Protein AF-A0A923Q075-F1 (afdb_monomer)

Nearest PDB structures (foldseek):
  6jzf-assembly1_B  TM=5.297E-01  e=4.451E-02  Arabidopsis thaliana
  1idp-assembly1_C  TM=4.709E-01  e=2.379E-02  Pyricularia grisea
  5u9o-assembly1_E  TM=4.439E-01  e=2.193E-01  Arabidopsis thaliana
  3i0y-assembly1_B  TM=3.987E-01  e=3.458E-01  Xanthomonas campestris pv. campestris
  4l8o-assembly1_A  TM=3.700E-01  e=4.102E-01  [Clostridium] hylemonae DSM 15053

Radius of gyration: 24.01 Å; Cα contacts (8 Å, |Δi|>4): 465; chains: 1; bounding box: 71×32×66 Å

Sequence (252 aa):
MNCSDNADAADDCCLALSYVVCGQIRVARTGDRVGSPIKINADLLYSQVGAVYTAVSIPEVVAILVHELGHHYGKYTHNDLDLIGVRVSMLMQEKMINTPLLPWNAIASASVFNADAFVGFPQVILSVGDEVIDISQAYEQAVHCEVLTLPIPILPIPDLQLVTKAPVGSLLHNVHWEKIKDREDVLKVSIRANVSNNCLYKNDVKFRNNNFQMSIEFDVKKTDTEWKYDPASLKLDQFKTPRWKLIRLPNM

Structure (mmCIF, N/CA/C/O backbone):
data_AF-A0A923Q075-F1
#
_entry.id   AF-A0A923Q075-F1
#
loop_
_atom_site.group_PDB
_atom_site.id
_atom_site.type_symbol
_atom_site.label_atom_id
_atom_site.label_alt_id
_atom_site.label_comp_id
_atom_site.label_asym_id
_atom_site.label_entity_id
_atom_site.label_seq_id
_atom_site.pdbx_PDB_ins_code
_atom_site.Cartn_x
_atom_site.Cartn_y
_atom_site.Cartn_z
_atom_site.occupancy
_atom_site.B_iso_or_equiv
_atom_site.auth_seq_id
_atom_site.auth_comp_id
_atom_site.auth_asym_id
_atom_site.auth_atom_id
_atom_site.pdbx_PDB_model_num
ATOM 1 N N . MET A 1 1 ? 41.773 -1.325 -31.383 1.00 38.94 1 MET A N 1
ATOM 2 C CA . MET A 1 1 ? 40.525 -1.134 -32.150 1.00 38.94 1 MET A CA 1
ATOM 3 C C . MET A 1 1 ? 40.021 0.254 -31.812 1.00 38.94 1 MET A C 1
ATOM 5 O O . MET A 1 1 ? 39.705 0.492 -30.656 1.00 38.94 1 MET A O 1
ATOM 9 N N . ASN A 1 2 ? 40.094 1.180 -32.768 1.00 31.33 2 ASN A N 1
ATOM 10 C CA . ASN A 1 2 ? 39.644 2.559 -32.585 1.00 31.33 2 ASN A CA 1
ATOM 11 C C . ASN A 1 2 ? 38.127 2.604 -32.748 1.00 31.33 2 ASN A C 1
ATOM 13 O O . ASN A 1 2 ? 37.621 2.227 -33.801 1.00 31.33 2 ASN A O 1
ATOM 17 N N . CYS A 1 3 ? 37.431 3.058 -31.709 1.00 38.69 3 CYS A N 1
ATOM 18 C CA . CYS A 1 3 ? 36.026 3.435 -31.785 1.00 38.69 3 CYS A CA 1
ATOM 19 C C . CYS A 1 3 ? 35.959 4.898 -32.218 1.00 38.69 3 CYS A C 1
ATOM 21 O O . CYS A 1 3 ? 35.875 5.798 -31.388 1.00 38.69 3 CYS A O 1
ATOM 23 N N . SER A 1 4 ? 36.073 5.135 -33.518 1.00 41.66 4 SER A N 1
ATOM 24 C CA . SER A 1 4 ? 35.655 6.393 -34.120 1.00 41.66 4 SER A CA 1
ATOM 25 C C . SER A 1 4 ? 34.689 6.070 -35.251 1.00 41.66 4 SER A C 1
ATOM 27 O O . SER A 1 4 ? 34.919 5.140 -36.021 1.00 41.66 4 SER A O 1
ATOM 29 N N . ASP A 1 5 ? 33.618 6.859 -35.311 1.00 38.66 5 ASP A N 1
ATOM 30 C CA . ASP A 1 5 ? 32.830 7.151 -36.515 1.00 38.66 5 ASP A CA 1
ATOM 31 C C . ASP A 1 5 ? 31.455 6.491 -36.698 1.00 38.66 5 ASP A C 1
ATOM 33 O O . ASP A 1 5 ? 30.901 6.600 -37.783 1.00 38.66 5 ASP A O 1
ATOM 37 N N . ASN A 1 6 ? 30.816 5.929 -35.662 1.00 38.69 6 ASN A N 1
ATOM 38 C CA . ASN A 1 6 ? 29.364 5.674 -35.712 1.00 38.69 6 ASN A CA 1
ATOM 39 C C . ASN A 1 6 ? 28.700 5.763 -34.330 1.00 38.69 6 ASN A C 1
ATOM 41 O O . ASN A 1 6 ? 29.065 5.026 -33.416 1.00 38.69 6 ASN A O 1
ATOM 45 N N . ALA A 1 7 ? 27.697 6.638 -34.193 1.00 44.22 7 ALA A N 1
ATOM 46 C CA . ALA A 1 7 ? 26.921 6.818 -32.961 1.00 44.22 7 ALA A CA 1
ATOM 47 C C . ALA A 1 7 ? 26.163 5.540 -32.544 1.00 44.22 7 ALA A C 1
ATOM 49 O O . ALA A 1 7 ? 26.022 5.282 -31.355 1.00 44.22 7 ALA A O 1
ATOM 50 N N . ASP A 1 8 ? 25.795 4.695 -33.510 1.00 42.69 8 ASP A N 1
ATOM 51 C CA . ASP A 1 8 ? 25.092 3.426 -33.270 1.00 42.69 8 ASP A CA 1
ATOM 52 C C . ASP A 1 8 ? 26.030 2.260 -32.892 1.00 42.69 8 ASP A C 1
ATOM 54 O O . ASP A 1 8 ? 25.569 1.180 -32.534 1.00 42.69 8 ASP A O 1
ATOM 58 N N . ALA A 1 9 ? 27.353 2.454 -32.968 1.00 38.47 9 ALA A N 1
ATOM 59 C CA . ALA A 1 9 ? 28.357 1.455 -32.581 1.00 38.47 9 ALA A CA 1
ATOM 60 C C . ALA A 1 9 ? 28.938 1.698 -31.173 1.00 38.47 9 ALA A C 1
ATOM 62 O O . ALA A 1 9 ? 29.786 0.933 -30.711 1.00 38.47 9 ALA A O 1
ATOM 63 N N . ALA A 1 10 ? 28.504 2.762 -30.488 1.00 40.34 10 ALA A N 1
ATOM 64 C CA . ALA A 1 10 ? 28.977 3.107 -29.149 1.00 40.34 10 ALA A CA 1
ATOM 65 C C . ALA A 1 10 ? 28.395 2.196 -28.050 1.00 40.34 10 ALA A C 1
ATOM 67 O O . ALA A 1 10 ? 29.047 2.000 -27.023 1.00 40.34 10 ALA A O 1
ATOM 68 N N . ASP A 1 11 ? 27.224 1.595 -28.281 1.00 46.00 11 ASP A N 1
ATOM 69 C CA . ASP A 1 11 ? 26.551 0.742 -27.292 1.00 46.00 11 ASP A CA 1
ATOM 70 C C . ASP A 1 11 ? 27.240 -0.620 -27.088 1.00 46.00 11 ASP A C 1
ATOM 72 O O . ASP A 1 11 ? 27.156 -1.198 -26.005 1.00 46.00 11 ASP A O 1
ATOM 76 N N . ASP A 1 12 ? 27.998 -1.104 -28.078 1.00 42.50 12 ASP A N 1
ATOM 77 C CA . ASP A 1 12 ? 28.605 -2.446 -28.058 1.00 42.50 12 ASP A CA 1
ATOM 78 C C . ASP A 1 12 ? 30.016 -2.479 -27.425 1.00 42.50 12 ASP A C 1
ATOM 80 O O . ASP A 1 12 ? 30.617 -3.541 -27.262 1.00 42.50 12 ASP A O 1
ATOM 84 N N . CYS A 1 13 ? 30.578 -1.321 -27.043 1.00 42.59 13 CYS A N 1
ATOM 85 C CA . CYS A 1 13 ? 31.978 -1.211 -26.602 1.00 42.59 13 CYS A CA 1
ATOM 86 C C . CYS A 1 13 ? 32.168 -0.914 -25.099 1.00 42.59 13 CYS A C 1
ATOM 88 O O . CYS A 1 13 ? 33.288 -0.651 -24.646 1.00 42.59 13 CYS A O 1
ATOM 90 N N . CYS A 1 14 ? 31.106 -0.971 -24.292 1.00 49.41 14 CYS A N 1
ATOM 91 C CA . CYS A 1 14 ? 31.176 -0.661 -22.862 1.00 49.41 14 CYS A CA 1
ATOM 92 C C . CYS A 1 14 ? 31.466 -1.921 -22.019 1.00 49.41 14 CYS A C 1
ATOM 94 O O . CYS A 1 14 ? 30.565 -2.584 -21.508 1.00 49.41 14 CYS A O 1
ATOM 96 N N . LEU A 1 15 ? 32.756 -2.238 -21.835 1.00 40.97 15 LEU A N 1
ATOM 97 C CA . LEU A 1 15 ? 33.217 -3.226 -20.849 1.00 40.97 15 LEU A CA 1
ATOM 98 C C . LEU A 1 15 ? 32.827 -2.769 -19.433 1.00 40.97 15 LEU A C 1
ATOM 100 O O . LEU A 1 15 ? 33.385 -1.821 -18.885 1.00 40.97 15 LEU A O 1
ATOM 104 N N . ALA A 1 16 ? 31.840 -3.446 -18.854 1.00 41.66 16 ALA A N 1
ATOM 105 C CA . ALA A 1 16 ? 31.222 -3.067 -17.592 1.00 41.66 16 ALA A CA 1
ATOM 106 C C . ALA A 1 16 ? 31.975 -3.621 -16.370 1.00 41.66 16 ALA A C 1
ATOM 108 O O . ALA A 1 16 ? 31.962 -4.827 -16.114 1.00 41.66 16 ALA A O 1
ATOM 109 N N . LEU A 1 17 ? 32.538 -2.725 -15.559 1.00 41.88 17 LEU A N 1
ATOM 110 C CA . LEU A 1 17 ? 32.694 -2.938 -14.117 1.00 41.88 17 LEU A CA 1
ATOM 111 C C . LEU A 1 17 ? 31.372 -2.566 -13.421 1.00 41.88 17 LEU A C 1
ATOM 113 O O . LEU A 1 17 ? 30.589 -1.776 -13.947 1.00 41.88 17 LEU A O 1
ATOM 117 N N . SER A 1 18 ? 31.082 -3.200 -12.282 1.00 59.53 18 SER A N 1
ATOM 118 C CA . SER A 1 18 ? 29.770 -3.203 -11.611 1.00 59.53 18 SER A CA 1
ATOM 119 C C . SER A 1 18 ? 29.082 -1.826 -11.593 1.00 59.53 18 SER A C 1
ATOM 121 O O . SER A 1 18 ? 29.578 -0.896 -10.967 1.00 59.53 18 SER A O 1
ATOM 123 N N . TYR A 1 19 ? 27.937 -1.724 -12.279 1.00 56.81 19 TYR A N 1
ATOM 124 C CA . TYR A 1 19 ? 27.044 -0.554 -12.383 1.00 56.81 19 TYR A CA 1
ATOM 125 C C . TYR A 1 19 ? 27.549 0.683 -13.141 1.00 56.81 19 TYR A C 1
ATOM 127 O O . TYR A 1 19 ? 26.787 1.638 -13.281 1.00 56.81 19 TYR A O 1
ATOM 135 N N . VAL A 1 20 ? 28.759 0.663 -13.706 1.00 57.66 20 VAL A N 1
ATOM 136 C CA . VAL A 1 20 ? 29.222 1.713 -14.626 1.00 57.66 20 VAL A CA 1
ATOM 137 C C . VAL A 1 20 ? 29.036 1.231 -16.061 1.00 57.66 20 VAL A C 1
ATOM 139 O O . VAL A 1 20 ? 29.719 0.311 -16.513 1.00 57.66 20 VAL A O 1
ATOM 142 N N . VAL A 1 21 ? 28.112 1.854 -16.792 1.00 54.34 21 VAL A N 1
ATOM 143 C CA . VAL A 1 21 ? 27.882 1.589 -18.218 1.00 54.34 21 VAL A CA 1
ATOM 144 C C . VAL A 1 21 ? 28.178 2.878 -18.974 1.00 54.34 21 VAL A C 1
ATOM 146 O O . VAL A 1 21 ? 27.525 3.896 -18.760 1.00 54.34 21 VAL A O 1
ATOM 149 N N . CYS A 1 22 ? 29.214 2.844 -19.813 1.00 51.66 22 CYS A N 1
ATOM 150 C CA . CYS A 1 22 ? 29.675 3.985 -20.610 1.00 51.66 22 CYS A CA 1
ATOM 151 C C . CYS A 1 22 ? 30.046 5.232 -19.775 1.00 51.66 22 CYS A C 1
ATOM 153 O O . CYS A 1 22 ? 29.744 6.364 -20.142 1.00 51.66 22 CYS A O 1
ATOM 155 N N . GLY A 1 23 ? 30.696 5.023 -18.622 1.00 56.81 23 GLY A N 1
ATOM 156 C CA . GLY A 1 23 ? 31.142 6.103 -17.728 1.00 56.81 23 GLY A CA 1
ATOM 157 C C . GLY A 1 23 ? 30.036 6.724 -16.867 1.00 56.81 23 GLY A C 1
ATOM 158 O O . GLY A 1 23 ? 30.329 7.590 -16.047 1.00 56.81 23 GLY A O 1
ATOM 159 N N . GLN A 1 24 ? 28.790 6.264 -17.009 1.00 57.72 24 GLN A N 1
ATOM 160 C CA . GLN A 1 24 ? 27.662 6.679 -16.180 1.00 57.72 24 GLN A CA 1
ATOM 161 C C . GLN A 1 24 ? 27.305 5.581 -15.180 1.00 57.72 24 GLN A C 1
ATOM 163 O O . GLN A 1 24 ? 27.282 4.395 -15.520 1.00 57.72 24 GLN A O 1
ATOM 168 N N . ILE A 1 25 ? 27.027 5.980 -13.939 1.00 75.00 25 ILE A N 1
ATOM 169 C CA . ILE A 1 25 ? 26.532 5.063 -12.913 1.00 75.00 25 ILE A CA 1
ATOM 170 C C . ILE A 1 25 ? 25.043 4.828 -13.182 1.00 75.00 25 ILE A C 1
ATOM 172 O O . ILE A 1 25 ? 24.275 5.786 -13.263 1.00 75.00 25 ILE A O 1
ATOM 176 N N . ARG A 1 26 ? 24.637 3.566 -13.344 1.00 76.69 26 ARG A N 1
ATOM 177 C CA . ARG A 1 26 ? 23.244 3.187 -13.616 1.00 76.69 26 ARG A CA 1
ATOM 178 C C . ARG A 1 26 ? 22.570 2.580 -12.389 1.00 76.69 26 ARG A C 1
ATOM 180 O O . ARG A 1 26 ? 23.182 1.791 -11.669 1.00 76.69 26 ARG A O 1
ATOM 187 N N . VAL A 1 27 ? 21.294 2.925 -12.198 1.00 83.62 27 VAL A N 1
ATOM 188 C CA . VAL A 1 27 ? 20.447 2.422 -11.098 1.00 83.62 27 VAL A CA 1
ATOM 189 C C . VAL A 1 27 ? 20.146 0.935 -11.264 1.00 83.62 27 VAL A C 1
ATOM 191 O O . VAL A 1 27 ? 20.144 0.190 -10.289 1.00 83.62 27 VAL A O 1
ATOM 194 N N . ALA A 1 28 ? 19.948 0.475 -12.496 1.00 86.19 28 ALA A N 1
ATOM 195 C CA . ALA A 1 28 ? 19.763 -0.931 -12.805 1.00 86.19 28 ALA A CA 1
ATOM 196 C C . ALA A 1 28 ? 20.478 -1.309 -14.107 1.00 86.19 28 ALA A C 1
ATOM 198 O O . ALA A 1 28 ? 20.959 -0.455 -14.857 1.00 86.19 28 ALA A O 1
ATOM 199 N N . ARG A 1 29 ? 20.629 -2.616 -14.311 1.00 83.69 29 ARG A N 1
ATOM 200 C CA . ARG A 1 29 ? 21.134 -3.208 -15.545 1.00 83.69 29 ARG A CA 1
ATOM 201 C C . ARG A 1 29 ? 20.533 -4.588 -15.734 1.00 83.69 29 ARG A C 1
ATOM 203 O O . ARG A 1 29 ? 20.595 -5.421 -14.827 1.00 83.69 29 ARG A O 1
ATOM 210 N N . THR A 1 30 ? 20.114 -4.875 -16.953 1.00 85.00 30 THR A N 1
ATOM 211 C CA . THR A 1 30 ? 19.828 -6.231 -17.401 1.00 85.00 30 THR A CA 1
ATOM 212 C C . THR A 1 30 ? 20.883 -6.788 -18.366 1.00 85.00 30 THR A C 1
ATOM 214 O O . THR A 1 30 ? 21.778 -6.075 -18.824 1.00 85.00 30 THR A O 1
ATOM 217 N N . GLY A 1 31 ? 20.836 -8.098 -18.606 1.00 78.75 31 GLY A N 1
ATOM 218 C CA . GLY A 1 31 ? 21.662 -8.766 -19.616 1.00 78.75 31 GLY A CA 1
ATOM 219 C C . GLY A 1 31 ? 21.017 -8.757 -21.003 1.00 78.75 31 GLY A C 1
ATOM 220 O O . GLY A 1 31 ? 19.817 -8.549 -21.143 1.00 78.75 31 GLY A O 1
ATOM 221 N N . ASP A 1 32 ? 21.800 -9.073 -22.031 1.00 74.62 32 ASP A N 1
ATOM 222 C CA . ASP A 1 32 ? 21.421 -8.876 -23.444 1.00 74.62 32 ASP A CA 1
ATOM 223 C C . ASP A 1 32 ? 20.480 -9.964 -24.006 1.00 74.62 32 ASP A C 1
ATOM 225 O O . ASP A 1 32 ? 20.346 -10.141 -25.218 1.00 74.62 32 ASP A O 1
ATOM 229 N N . ARG A 1 33 ? 19.870 -10.779 -23.139 1.00 81.50 33 ARG A N 1
ATOM 230 C CA . ARG A 1 33 ? 19.005 -11.905 -23.528 1.00 81.50 33 ARG A CA 1
ATOM 231 C C . ARG A 1 33 ? 17.742 -11.932 -22.688 1.00 81.50 33 ARG A C 1
ATOM 233 O O . ARG A 1 33 ? 17.814 -11.732 -21.477 1.00 81.50 33 ARG A O 1
ATOM 240 N N . VAL A 1 34 ? 16.617 -12.292 -23.307 1.00 85.25 34 VAL A N 1
ATOM 241 C CA . VAL A 1 34 ? 15.351 -12.544 -22.603 1.00 85.25 34 VAL A CA 1
ATOM 242 C C . VAL A 1 34 ? 15.567 -13.541 -21.464 1.00 85.25 34 VAL A C 1
ATOM 244 O O . VAL A 1 34 ? 16.107 -14.627 -21.675 1.00 85.25 34 VAL A O 1
ATOM 247 N N . GLY A 1 35 ? 15.122 -13.168 -20.264 1.00 82.94 35 GLY A N 1
ATOM 248 C CA . GLY A 1 35 ? 15.252 -13.989 -19.058 1.00 82.94 35 GLY A CA 1
ATOM 249 C C . GLY A 1 35 ? 16.574 -13.804 -18.310 1.00 82.94 35 GLY A C 1
ATOM 250 O O . GLY A 1 35 ? 16.798 -14.486 -17.311 1.00 82.94 35 GLY A O 1
ATOM 251 N N . SER A 1 36 ? 17.440 -12.884 -18.749 1.00 86.56 36 SER A N 1
ATOM 252 C CA . SER A 1 36 ? 18.609 -12.486 -17.960 1.00 86.56 36 SER A CA 1
ATOM 253 C C . SER A 1 36 ? 18.169 -11.840 -16.640 1.00 86.56 36 SER A C 1
ATOM 255 O O . SER A 1 36 ? 17.123 -11.190 -16.592 1.00 86.56 36 SER A O 1
ATOM 257 N N . PRO A 1 37 ? 18.934 -11.998 -15.546 1.00 87.44 37 PRO A N 1
ATOM 258 C CA . PRO A 1 37 ? 18.592 -11.350 -14.289 1.00 87.44 37 PRO A CA 1
ATOM 259 C C . PRO A 1 37 ? 18.737 -9.829 -14.407 1.00 87.44 37 PRO A C 1
ATOM 261 O O . PRO A 1 37 ? 19.790 -9.337 -14.820 1.00 87.44 37 PRO A O 1
ATOM 264 N N . ILE A 1 38 ? 17.712 -9.098 -13.964 1.00 87.25 38 ILE A N 1
ATOM 265 C CA . ILE A 1 38 ? 17.786 -7.649 -13.758 1.00 87.25 38 ILE A CA 1
ATOM 266 C C . ILE A 1 38 ? 18.517 -7.412 -12.435 1.00 87.25 38 ILE A C 1
ATOM 268 O O . ILE A 1 38 ? 18.085 -7.885 -11.383 1.00 87.25 38 ILE A O 1
ATOM 272 N N . LYS A 1 39 ? 19.646 -6.708 -12.484 1.00 88.94 39 LYS A N 1
ATOM 273 C CA . LYS A 1 39 ? 20.430 -6.329 -11.306 1.00 88.94 39 LYS A CA 1
ATOM 274 C C . LYS A 1 39 ? 20.145 -4.875 -10.971 1.00 88.94 39 LYS A C 1
ATOM 276 O O . LYS A 1 39 ? 20.243 -4.019 -11.845 1.00 88.94 39 LYS A O 1
ATOM 281 N N . ILE A 1 40 ? 19.839 -4.600 -9.709 1.00 86.31 40 ILE A N 1
ATOM 282 C CA . ILE A 1 40 ? 19.535 -3.253 -9.224 1.00 86.31 40 ILE A CA 1
ATOM 283 C C . ILE A 1 40 ? 20.613 -2.837 -8.231 1.00 86.31 40 ILE A C 1
ATOM 285 O O . ILE A 1 40 ? 20.986 -3.609 -7.346 1.00 86.31 40 ILE A O 1
ATOM 289 N N . ASN A 1 41 ? 21.116 -1.619 -8.390 1.00 85.62 41 ASN A N 1
ATOM 290 C CA . ASN A 1 41 ? 22.001 -0.994 -7.429 1.00 85.62 41 ASN A CA 1
ATOM 291 C C . ASN A 1 41 ? 21.164 -0.436 -6.274 1.00 85.62 41 ASN A C 1
ATOM 293 O O . ASN A 1 41 ? 20.528 0.607 -6.420 1.00 85.62 41 ASN A O 1
ATOM 297 N N . ALA A 1 42 ? 21.170 -1.137 -5.141 1.00 80.38 42 ALA A N 1
ATOM 298 C CA . ALA A 1 42 ? 20.411 -0.739 -3.961 1.00 80.38 42 ALA A CA 1
ATOM 299 C C . ALA A 1 42 ? 20.806 0.657 -3.458 1.00 80.38 42 ALA A C 1
ATOM 301 O O . ALA A 1 42 ? 19.925 1.412 -3.067 1.00 80.38 42 ALA A O 1
ATOM 302 N N . ASP A 1 43 ? 22.081 1.044 -3.555 1.00 79.38 43 ASP A N 1
ATOM 303 C CA . ASP A 1 43 ? 22.559 2.347 -3.074 1.00 79.38 43 ASP A CA 1
ATOM 304 C C . ASP A 1 43 ? 21.947 3.513 -3.862 1.00 79.38 43 ASP A C 1
ATOM 306 O O . ASP A 1 43 ? 21.742 4.596 -3.324 1.00 79.38 43 ASP A O 1
ATOM 310 N N . LEU A 1 44 ? 21.610 3.284 -5.135 1.00 83.25 44 LEU A N 1
ATOM 311 C CA . LEU A 1 44 ? 20.963 4.278 -5.993 1.00 83.25 44 LEU A CA 1
ATOM 312 C C . LEU A 1 44 ? 19.433 4.274 -5.891 1.00 83.25 44 LEU A C 1
ATOM 314 O O . LEU A 1 44 ? 18.785 5.114 -6.514 1.00 83.25 44 LEU A O 1
ATOM 318 N N . LEU A 1 45 ? 18.852 3.359 -5.111 1.00 84.56 45 LEU A N 1
ATOM 319 C CA . LEU A 1 45 ? 17.435 3.409 -4.740 1.00 84.56 45 LEU A CA 1
ATOM 320 C C . LEU A 1 45 ? 17.174 4.344 -3.557 1.00 84.56 45 L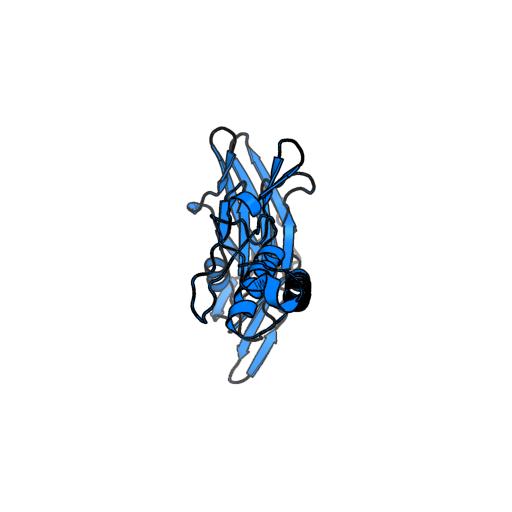EU A C 1
ATOM 322 O O . LEU A 1 45 ? 16.022 4.516 -3.164 1.00 84.56 45 LEU A O 1
ATOM 326 N N . TYR A 1 46 ? 18.217 4.957 -2.998 1.00 82.44 46 TYR A N 1
ATOM 327 C CA . TYR A 1 46 ? 18.103 5.948 -1.942 1.00 82.44 46 TYR A CA 1
ATOM 328 C C . TYR A 1 46 ? 18.747 7.249 -2.405 1.00 82.44 46 TYR A C 1
ATOM 330 O O . TYR A 1 46 ? 19.865 7.282 -2.911 1.00 82.44 46 TYR A O 1
ATOM 338 N N . SER A 1 47 ? 18.027 8.347 -2.218 1.00 77.81 47 SER A N 1
ATOM 339 C CA . SER A 1 47 ? 18.540 9.692 -2.440 1.00 77.81 47 SER A CA 1
ATOM 340 C C . SER A 1 47 ? 18.852 10.333 -1.096 1.00 77.81 47 SER A C 1
ATOM 342 O O . SER A 1 47 ? 18.045 10.280 -0.169 1.00 77.81 47 SER A O 1
ATOM 344 N N . GLN A 1 48 ? 20.036 10.925 -0.966 1.00 76.12 48 GLN A N 1
ATOM 345 C CA . GLN A 1 48 ? 20.410 11.647 0.242 1.00 76.12 48 GLN A CA 1
ATOM 346 C C . GLN A 1 48 ? 20.082 13.132 0.073 1.00 76.12 48 GLN A C 1
ATOM 348 O O . GLN A 1 48 ? 20.643 13.807 -0.791 1.00 76.12 48 GLN A O 1
ATOM 353 N N . VAL A 1 49 ? 19.204 13.659 0.926 1.00 72.75 49 VAL A N 1
ATOM 354 C CA . VAL A 1 49 ? 18.922 15.096 1.025 1.00 72.75 49 VAL A CA 1
ATOM 355 C C . VAL A 1 49 ? 19.374 15.569 2.406 1.00 72.75 49 VAL A C 1
ATOM 357 O O . VAL A 1 49 ? 18.694 15.390 3.415 1.00 72.75 49 VAL A O 1
ATOM 360 N N . GLY A 1 50 ? 20.578 16.144 2.469 1.00 78.94 50 GLY A N 1
ATOM 361 C CA . GLY A 1 50 ? 21.219 16.504 3.736 1.00 78.94 50 GLY A CA 1
ATOM 362 C C . GLY A 1 50 ? 21.642 15.265 4.532 1.00 78.94 50 GLY A C 1
ATOM 363 O O . GLY A 1 50 ? 22.461 14.478 4.067 1.00 78.94 50 GLY A O 1
ATOM 364 N N . ALA A 1 51 ? 21.105 15.094 5.741 1.00 75.12 51 ALA A N 1
ATOM 365 C CA . ALA A 1 51 ? 21.372 13.928 6.593 1.00 75.12 51 ALA A CA 1
ATOM 366 C C . ALA A 1 51 ? 20.305 12.821 6.477 1.00 75.12 51 ALA A C 1
ATOM 368 O O . ALA A 1 51 ? 20.403 11.813 7.171 1.00 75.12 51 ALA A O 1
ATOM 369 N N . VAL A 1 52 ? 19.282 13.013 5.638 1.00 67.88 52 VAL A N 1
ATOM 370 C CA . VAL A 1 52 ? 18.147 12.092 5.505 1.00 67.88 52 VAL A CA 1
ATOM 371 C C . VAL A 1 52 ? 18.270 11.318 4.200 1.00 67.88 52 VAL A C 1
ATOM 373 O O . VAL A 1 52 ? 18.488 11.913 3.142 1.00 67.88 52 VAL A O 1
ATOM 376 N N . TYR A 1 53 ? 18.118 9.999 4.285 1.00 73.56 53 TYR A N 1
ATOM 377 C CA . TYR A 1 53 ? 17.956 9.134 3.124 1.00 73.56 53 TYR A CA 1
ATOM 378 C C . TYR A 1 53 ? 16.470 8.978 2.816 1.00 73.56 53 TYR A C 1
ATOM 380 O O . TYR A 1 53 ? 15.677 8.646 3.695 1.00 73.56 53 TYR A O 1
ATOM 388 N N . THR A 1 54 ? 16.104 9.204 1.561 1.00 72.62 54 THR A N 1
ATOM 389 C CA . THR A 1 54 ? 14.746 9.027 1.052 1.00 72.62 54 THR A CA 1
ATOM 390 C C . THR A 1 54 ? 14.777 7.947 -0.014 1.00 72.62 54 THR A C 1
ATOM 392 O O . THR A 1 54 ? 15.476 8.089 -1.021 1.00 72.62 54 THR A O 1
ATOM 395 N N . ALA A 1 55 ? 14.027 6.869 0.204 1.00 81.62 55 ALA A N 1
ATOM 396 C CA . ALA A 1 55 ? 13.873 5.812 -0.784 1.00 81.62 55 ALA A CA 1
ATOM 397 C C . ALA A 1 55 ? 13.135 6.322 -2.035 1.00 81.62 55 ALA A C 1
ATOM 399 O O . ALA A 1 55 ? 12.223 7.146 -1.941 1.00 81.62 55 ALA A O 1
ATOM 400 N N . VAL A 1 56 ? 13.521 5.803 -3.199 1.00 84.31 56 VAL A N 1
ATOM 401 C CA . VAL A 1 56 ? 12.800 5.967 -4.466 1.00 84.31 56 VAL A CA 1
ATOM 402 C C . VAL A 1 56 ? 11.394 5.377 -4.318 1.00 84.31 56 VAL A C 1
ATOM 404 O O . VAL A 1 56 ? 11.201 4.332 -3.692 1.00 84.31 56 VAL A O 1
ATOM 407 N N . SER A 1 57 ? 10.389 6.052 -4.872 1.00 81.50 57 SER A N 1
ATOM 408 C CA . SER A 1 57 ? 8.994 5.632 -4.728 1.00 81.50 57 SER A CA 1
ATOM 409 C C . SER A 1 57 ? 8.700 4.337 -5.496 1.00 81.50 57 SER A C 1
ATOM 411 O O . SER A 1 57 ? 9.338 4.030 -6.503 1.00 81.50 57 SER A O 1
ATOM 413 N N . ILE A 1 58 ? 7.684 3.579 -5.065 1.00 85.69 58 ILE A N 1
ATOM 414 C CA . ILE A 1 58 ? 7.267 2.342 -5.754 1.00 85.69 58 ILE A CA 1
ATOM 415 C C . ILE A 1 58 ? 7.011 2.573 -7.261 1.00 85.69 58 ILE A C 1
ATOM 417 O O . ILE A 1 58 ? 7.534 1.793 -8.060 1.00 85.69 58 ILE A O 1
ATOM 421 N N . PRO A 1 59 ? 6.283 3.625 -7.698 1.00 89.19 59 PRO A N 1
ATOM 422 C CA . PRO A 1 59 ? 6.078 3.886 -9.125 1.00 89.19 59 PRO A CA 1
ATOM 423 C C . PRO A 1 59 ? 7.377 4.111 -9.914 1.00 89.19 59 PRO A C 1
ATOM 425 O O . PRO A 1 59 ? 7.495 3.656 -11.050 1.00 89.19 59 PRO A O 1
ATOM 428 N N . GLU A 1 60 ? 8.372 4.770 -9.316 1.00 89.00 60 GLU A N 1
ATOM 429 C CA . GLU A 1 60 ? 9.686 4.982 -9.935 1.00 89.00 60 GLU A CA 1
ATOM 430 C C . GLU A 1 60 ? 10.492 3.680 -10.020 1.00 89.00 60 GLU A C 1
ATOM 432 O O . GLU A 1 60 ? 11.087 3.397 -11.060 1.00 89.00 60 GLU A O 1
ATOM 437 N N . VAL A 1 61 ? 10.460 2.839 -8.979 1.00 89.94 61 VAL A N 1
ATOM 438 C CA . VAL A 1 61 ? 11.080 1.502 -9.025 1.00 89.94 61 VAL A CA 1
ATOM 439 C C . VAL A 1 61 ? 10.452 0.657 -10.133 1.00 89.94 61 VAL A C 1
ATOM 441 O O . VAL A 1 61 ? 11.169 0.003 -10.890 1.00 89.94 61 VAL A O 1
ATOM 444 N N . VAL A 1 62 ? 9.126 0.698 -10.292 1.00 91.06 62 VAL A N 1
ATOM 445 C CA . VAL A 1 62 ? 8.454 -0.004 -11.394 1.00 91.06 62 VAL A CA 1
ATOM 446 C C . VAL A 1 62 ? 8.856 0.570 -12.752 1.00 91.06 62 VAL A C 1
ATOM 448 O O . VAL A 1 62 ? 9.082 -0.208 -13.675 1.00 91.06 62 VAL A O 1
ATOM 451 N N . ALA A 1 63 ? 9.011 1.889 -12.890 1.00 92.62 63 ALA A N 1
ATOM 452 C CA . ALA A 1 63 ? 9.512 2.491 -14.126 1.00 92.62 63 ALA A CA 1
ATOM 453 C C . ALA A 1 63 ? 10.905 1.967 -14.502 1.00 92.62 63 ALA A C 1
ATOM 455 O O . ALA A 1 63 ? 11.116 1.582 -15.651 1.00 92.62 63 ALA A O 1
ATOM 456 N N . ILE A 1 64 ? 11.820 1.884 -13.529 1.00 91.69 64 ILE A N 1
ATOM 457 C CA . ILE A 1 64 ? 13.158 1.304 -13.718 1.00 91.69 64 ILE A CA 1
ATOM 458 C C . ILE A 1 64 ? 13.042 -0.162 -14.152 1.00 91.69 64 ILE A C 1
ATOM 460 O O . ILE A 1 64 ? 13.665 -0.575 -15.125 1.00 91.69 64 ILE A O 1
ATOM 464 N N . LEU A 1 65 ? 12.205 -0.957 -13.481 1.00 92.44 65 LEU A N 1
ATOM 465 C CA . LEU A 1 65 ? 12.001 -2.364 -13.835 1.00 92.44 65 LEU A CA 1
ATOM 466 C C . LEU A 1 65 ? 11.423 -2.539 -15.242 1.00 92.44 65 LEU A C 1
ATOM 468 O O . LEU A 1 65 ? 11.847 -3.438 -15.961 1.00 92.44 65 LEU A O 1
ATOM 472 N N . VAL A 1 66 ? 10.474 -1.694 -15.647 1.00 92.94 66 VAL A N 1
ATOM 473 C CA . VAL A 1 66 ? 9.893 -1.709 -16.996 1.00 92.94 66 VAL A CA 1
ATOM 474 C C . VAL A 1 66 ? 10.929 -1.307 -18.042 1.00 92.94 66 VAL A C 1
ATOM 476 O O . VAL A 1 66 ? 10.973 -1.938 -19.097 1.00 92.94 66 VAL A O 1
ATOM 479 N N . HIS A 1 67 ? 11.783 -0.321 -17.747 1.00 92.81 67 HIS A N 1
ATOM 480 C CA . HIS A 1 67 ? 12.907 0.046 -18.608 1.00 92.81 67 HIS A CA 1
ATOM 481 C C . HIS A 1 67 ? 13.818 -1.166 -18.837 1.00 92.81 67 HIS A C 1
ATOM 483 O O . HIS A 1 67 ? 14.043 -1.574 -19.975 1.00 92.81 67 HIS A O 1
ATOM 489 N N . GLU A 1 68 ? 14.283 -1.800 -17.760 1.00 90.31 68 GLU A N 1
ATOM 490 C CA . GLU A 1 68 ? 15.160 -2.971 -17.854 1.00 90.31 68 GLU A CA 1
ATOM 491 C C . GLU A 1 68 ? 14.471 -4.164 -18.525 1.00 90.31 68 GLU A C 1
ATOM 493 O O . GLU A 1 68 ? 15.084 -4.885 -19.309 1.00 90.31 68 GLU A O 1
ATOM 498 N N . LEU A 1 69 ? 13.175 -4.362 -18.279 1.00 90.88 69 LEU A N 1
ATOM 499 C CA . LEU A 1 69 ? 12.396 -5.395 -18.953 1.00 90.88 69 LEU A CA 1
ATOM 500 C C . LEU A 1 69 ? 12.289 -5.125 -20.458 1.00 90.88 69 LEU A C 1
ATOM 502 O O . LEU A 1 69 ? 12.335 -6.062 -21.250 1.00 90.88 69 LEU A O 1
ATOM 506 N N . GLY A 1 70 ? 12.168 -3.864 -20.866 1.00 89.94 70 GLY A N 1
ATOM 507 C CA . GLY A 1 70 ? 12.088 -3.469 -22.268 1.00 89.94 70 GLY A CA 1
ATOM 508 C C . GLY A 1 70 ? 13.312 -3.887 -23.083 1.00 89.94 70 GLY A C 1
ATOM 509 O O . GLY A 1 70 ? 13.142 -4.385 -24.198 1.00 89.94 70 GLY A O 1
ATOM 510 N N . HIS A 1 71 ? 14.514 -3.817 -22.497 1.00 87.88 71 HIS A N 1
ATOM 511 C CA . HIS A 1 71 ? 15.755 -4.317 -23.114 1.00 87.88 71 HIS A CA 1
ATOM 512 C C . HIS A 1 71 ? 15.704 -5.817 -23.447 1.00 87.88 71 HIS A C 1
ATOM 514 O O . HIS A 1 71 ? 16.381 -6.265 -24.368 1.00 87.88 71 HIS A O 1
ATOM 520 N N . HIS A 1 72 ? 14.874 -6.614 -22.762 1.00 87.69 72 HIS A N 1
ATOM 521 C CA . HIS A 1 72 ? 14.682 -8.022 -23.124 1.00 87.69 72 HIS A CA 1
ATOM 522 C C . HIS A 1 72 ? 13.817 -8.215 -24.374 1.00 87.69 72 HIS A C 1
ATOM 524 O O . HIS A 1 72 ? 14.055 -9.151 -25.131 1.00 87.69 72 HIS A O 1
ATOM 530 N N . TYR A 1 73 ? 12.795 -7.385 -24.586 1.00 83.69 73 TYR A N 1
ATOM 531 C CA . TYR A 1 73 ? 11.725 -7.674 -25.552 1.00 83.69 73 TYR A CA 1
ATOM 532 C C . TYR A 1 73 ? 11.842 -6.927 -26.883 1.00 83.69 73 TYR A C 1
ATOM 534 O O . TYR A 1 73 ? 11.008 -7.134 -27.767 1.00 83.69 73 TYR A O 1
ATOM 542 N N . GLY A 1 74 ? 12.869 -6.101 -27.082 1.00 74.19 74 GLY A N 1
ATOM 543 C CA . GLY A 1 74 ? 13.081 -5.458 -28.372 1.00 74.19 74 GLY A CA 1
ATOM 544 C C . GLY A 1 74 ? 14.295 -4.547 -28.432 1.00 74.19 74 GLY A C 1
ATOM 545 O O . GLY A 1 74 ? 14.948 -4.268 -27.434 1.00 74.19 74 GLY A O 1
ATOM 546 N N . LYS A 1 75 ? 14.568 -4.053 -29.641 1.00 78.44 75 LYS A N 1
ATOM 547 C CA . LYS A 1 75 ? 15.559 -3.001 -29.897 1.00 78.44 75 LYS A CA 1
ATOM 548 C C . LYS A 1 75 ? 14.932 -1.632 -29.639 1.00 78.44 75 LYS A C 1
ATOM 550 O O . LYS A 1 75 ? 14.736 -0.854 -30.570 1.00 78.44 75 LYS A O 1
ATOM 555 N N . TYR A 1 76 ? 14.521 -1.394 -28.401 1.00 87.62 76 TYR A N 1
ATOM 556 C CA . TYR A 1 76 ? 14.049 -0.080 -27.984 1.00 87.62 76 TYR A CA 1
ATOM 557 C C . TYR A 1 76 ? 15.245 0.809 -27.669 1.00 87.62 76 TYR A C 1
ATOM 559 O O . TYR A 1 76 ? 16.249 0.338 -27.136 1.00 87.62 76 TYR A O 1
ATOM 567 N N . THR A 1 77 ? 15.142 2.093 -27.995 1.00 88.00 77 THR A N 1
ATOM 568 C CA . THR A 1 77 ? 16.155 3.060 -27.566 1.00 88.00 77 THR A CA 1
ATOM 569 C C . THR A 1 77 ? 15.982 3.359 -26.076 1.00 88.00 77 THR A C 1
ATOM 571 O O . THR A 1 77 ? 14.871 3.248 -25.548 1.00 88.00 77 THR A O 1
ATOM 574 N N . HIS A 1 78 ? 17.048 3.781 -25.383 1.00 87.06 78 HIS A N 1
ATOM 575 C CA . HIS A 1 78 ? 16.943 4.201 -23.975 1.00 87.06 78 HIS A CA 1
ATOM 576 C C . HIS A 1 78 ? 15.870 5.274 -23.770 1.00 87.06 78 HIS A C 1
ATOM 578 O O . HIS A 1 78 ? 15.069 5.154 -22.849 1.00 87.06 78 HIS A O 1
ATOM 584 N N . ASN A 1 79 ? 15.785 6.252 -24.677 1.00 89.00 79 ASN A N 1
ATOM 585 C CA . ASN A 1 79 ? 14.792 7.326 -24.609 1.00 89.00 79 ASN A CA 1
ATOM 586 C C . ASN A 1 79 ? 13.347 6.803 -24.685 1.00 89.00 79 ASN A C 1
ATOM 588 O O . ASN A 1 79 ? 12.468 7.305 -23.983 1.00 89.00 79 ASN A O 1
ATOM 592 N N . ASP A 1 80 ? 13.091 5.797 -25.526 1.00 92.69 80 ASP A N 1
ATOM 593 C CA . ASP A 1 80 ? 11.759 5.195 -25.639 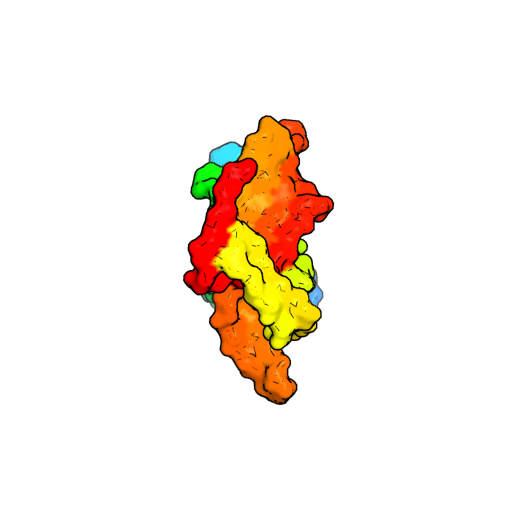1.00 92.69 80 ASP A CA 1
ATOM 594 C C . ASP A 1 80 ? 11.386 4.443 -24.360 1.00 92.69 80 ASP A C 1
ATOM 596 O O . ASP A 1 80 ? 10.254 4.545 -23.881 1.00 92.69 80 ASP A O 1
ATOM 600 N N . LEU A 1 81 ? 12.341 3.708 -23.787 1.00 90.81 81 LEU A N 1
ATOM 601 C CA . LEU A 1 81 ? 12.145 2.954 -22.551 1.00 90.81 81 LEU A CA 1
ATOM 602 C C . LEU A 1 81 ? 11.941 3.868 -21.344 1.00 90.81 81 LEU A C 1
ATOM 604 O O . LEU A 1 81 ? 11.054 3.602 -20.535 1.00 90.81 81 LEU A O 1
ATOM 608 N N . ASP A 1 82 ? 12.677 4.976 -21.262 1.00 90.31 82 ASP A N 1
ATOM 609 C CA . ASP A 1 82 ? 12.475 6.008 -20.243 1.00 90.31 82 ASP A CA 1
ATOM 610 C C . ASP A 1 82 ? 11.079 6.623 -20.351 1.00 90.31 82 ASP A C 1
ATOM 612 O O . ASP A 1 82 ? 10.361 6.734 -19.355 1.00 90.31 82 ASP A O 1
ATOM 616 N N . LEU A 1 83 ? 10.640 6.954 -21.569 1.00 93.75 83 LEU A N 1
ATOM 617 C CA . LEU A 1 83 ? 9.301 7.489 -21.803 1.00 93.75 83 LEU A CA 1
ATOM 618 C C . LEU A 1 83 ? 8.204 6.490 -21.405 1.00 93.75 83 LEU A C 1
ATOM 620 O O . LEU A 1 83 ? 7.190 6.884 -20.823 1.00 93.75 83 LEU A O 1
ATOM 624 N N . ILE A 1 84 ? 8.383 5.202 -21.709 1.00 93.81 84 ILE A N 1
ATOM 625 C CA . ILE A 1 84 ? 7.458 4.141 -21.288 1.00 93.81 84 ILE A CA 1
ATOM 626 C C . ILE A 1 84 ? 7.455 4.014 -19.762 1.00 93.81 84 ILE A C 1
ATOM 628 O O . ILE A 1 84 ? 6.376 3.980 -19.167 1.00 93.81 84 ILE A O 1
ATOM 632 N N . GLY A 1 85 ? 8.627 3.999 -19.125 1.00 92.38 85 GLY A N 1
ATOM 633 C CA . GLY A 1 85 ? 8.763 3.946 -17.670 1.00 92.38 85 GLY A CA 1
ATOM 634 C C . GLY A 1 85 ? 8.030 5.100 -16.985 1.00 92.38 85 GLY A C 1
ATOM 635 O O . GLY A 1 85 ? 7.214 4.867 -16.093 1.00 92.38 85 GLY A O 1
ATOM 636 N N . VAL A 1 86 ? 8.223 6.334 -17.465 1.00 91.19 86 VAL A N 1
ATOM 637 C CA . VAL A 1 86 ? 7.508 7.522 -16.967 1.00 91.19 86 VAL A CA 1
ATOM 638 C C . VAL A 1 86 ? 5.995 7.359 -17.114 1.00 91.19 86 VAL A C 1
ATOM 640 O O . VAL A 1 86 ? 5.261 7.605 -16.159 1.00 91.19 86 VAL A O 1
ATOM 643 N N . ARG A 1 87 ? 5.505 6.892 -18.270 1.00 92.94 87 ARG A N 1
ATOM 644 C CA . ARG A 1 87 ? 4.064 6.661 -18.484 1.00 92.94 87 ARG A CA 1
ATOM 645 C C . ARG A 1 87 ? 3.493 5.628 -17.515 1.00 92.94 87 ARG A C 1
ATOM 647 O O . ARG A 1 87 ? 2.414 5.850 -16.973 1.00 92.94 87 ARG A O 1
ATOM 654 N N . VAL A 1 88 ? 4.200 4.521 -17.284 1.00 91.12 88 VAL A N 1
ATOM 655 C CA . VAL A 1 88 ? 3.770 3.493 -16.324 1.00 91.12 88 VAL A CA 1
ATOM 656 C C . VAL A 1 88 ? 3.743 4.055 -14.906 1.00 91.12 88 VAL A C 1
ATOM 658 O O . VAL A 1 88 ? 2.748 3.868 -14.210 1.00 91.12 88 VAL A O 1
ATOM 661 N N . SER A 1 89 ? 4.777 4.795 -14.500 1.00 90.94 89 SER A N 1
ATOM 662 C CA . SER A 1 89 ? 4.824 5.448 -13.187 1.00 90.94 89 SER A CA 1
ATOM 663 C C . SER A 1 89 ? 3.645 6.401 -12.987 1.00 90.94 89 SER A C 1
ATOM 665 O O . SER A 1 89 ? 2.948 6.305 -11.980 1.00 90.94 89 SER A O 1
ATOM 667 N N . MET A 1 90 ? 3.337 7.245 -13.978 1.00 89.38 90 MET A N 1
ATOM 668 C CA . MET A 1 90 ? 2.187 8.155 -13.918 1.00 89.38 90 MET A CA 1
ATOM 669 C C . MET A 1 90 ? 0.853 7.406 -13.780 1.00 89.38 90 MET A C 1
ATOM 671 O O . MET A 1 90 ? 0.032 7.767 -12.940 1.00 89.38 90 MET A O 1
ATOM 675 N N . LEU A 1 91 ? 0.646 6.338 -14.559 1.00 89.75 91 LEU A N 1
ATOM 676 C CA . LEU A 1 91 ? -0.565 5.511 -14.469 1.00 89.75 91 LEU A CA 1
ATOM 677 C C . LEU A 1 91 ? -0.682 4.797 -13.117 1.00 89.75 91 LEU A C 1
ATOM 679 O O . LEU A 1 91 ? -1.783 4.628 -12.597 1.00 89.75 91 LEU A O 1
ATOM 683 N N . MET A 1 92 ? 0.439 4.365 -12.539 1.00 88.50 92 MET A N 1
ATOM 684 C CA . MET A 1 92 ? 0.451 3.786 -11.197 1.00 88.50 92 MET A CA 1
ATOM 685 C C . MET A 1 92 ? 0.128 4.827 -10.131 1.00 88.50 92 MET A C 1
ATOM 687 O O . MET A 1 92 ? -0.678 4.544 -9.248 1.00 88.50 92 MET A O 1
ATOM 691 N N . GLN A 1 93 ? 0.715 6.022 -10.223 1.00 87.75 93 GLN A N 1
ATOM 692 C CA . GLN A 1 93 ? 0.454 7.127 -9.299 1.00 87.75 93 GLN A CA 1
ATOM 693 C C . GLN A 1 93 ? -1.026 7.521 -9.288 1.00 87.75 93 GLN A C 1
ATOM 695 O O . GLN A 1 93 ? -1.573 7.760 -8.218 1.00 87.75 93 GLN A O 1
ATOM 700 N N . GLU A 1 94 ? -1.702 7.518 -10.441 1.00 87.69 94 GLU A N 1
ATOM 701 C CA . GLU A 1 94 ? -3.144 7.798 -10.529 1.00 87.69 94 GLU A CA 1
ATOM 702 C C . GLU A 1 94 ? -3.997 6.796 -9.727 1.00 87.69 94 GLU A C 1
ATOM 704 O O . GLU A 1 94 ? -5.047 7.147 -9.188 1.00 87.69 94 GLU A O 1
ATOM 709 N N . LYS A 1 95 ? -3.538 5.547 -9.615 1.00 87.31 95 LYS A N 1
ATOM 710 C CA . LYS A 1 95 ? -4.263 4.450 -8.950 1.00 87.31 95 LYS A CA 1
ATOM 711 C C . LYS A 1 95 ? -3.811 4.185 -7.521 1.00 87.31 95 LYS A C 1
ATOM 713 O O . LYS A 1 95 ? -4.413 3.361 -6.823 1.00 87.31 95 LYS A O 1
ATOM 718 N N . MET A 1 96 ? -2.749 4.858 -7.099 1.00 90.81 96 MET A N 1
ATOM 719 C CA . MET A 1 96 ? -2.136 4.700 -5.795 1.00 90.81 96 MET A CA 1
ATOM 720 C C . MET A 1 96 ? -2.601 5.820 -4.868 1.00 90.81 96 MET A C 1
ATOM 722 O O . MET A 1 96 ? -2.373 7.000 -5.110 1.00 90.81 96 MET A O 1
ATOM 726 N N . ILE A 1 97 ? -3.231 5.447 -3.762 1.00 91.44 97 ILE A N 1
ATOM 727 C CA . ILE A 1 97 ? -3.562 6.365 -2.676 1.00 91.44 97 ILE A CA 1
ATOM 728 C C . ILE A 1 97 ? -2.454 6.236 -1.642 1.00 91.44 97 ILE A C 1
ATOM 730 O O . ILE A 1 97 ? -2.321 5.180 -1.032 1.00 91.44 97 ILE A O 1
ATOM 734 N N . ASN A 1 98 ? -1.681 7.297 -1.425 1.00 90.75 98 ASN A N 1
ATOM 735 C CA . ASN A 1 98 ? -0.697 7.352 -0.348 1.00 90.75 98 ASN A CA 1
ATOM 736 C C . ASN A 1 98 ? -1.147 8.351 0.725 1.00 90.75 98 ASN A C 1
ATOM 738 O O . ASN A 1 98 ? -1.460 9.501 0.417 1.00 90.75 98 ASN A O 1
ATOM 742 N N . THR A 1 99 ? -1.183 7.919 1.983 1.00 90.69 99 THR A N 1
ATOM 743 C CA . THR A 1 99 ? -1.541 8.758 3.128 1.00 90.69 99 THR A CA 1
ATOM 744 C C . THR A 1 99 ? -0.480 8.645 4.228 1.00 90.69 99 THR A C 1
ATOM 746 O O . THR A 1 99 ? -0.479 7.682 4.999 1.00 90.69 99 THR A O 1
ATOM 749 N N . PRO A 1 100 ? 0.456 9.608 4.328 1.00 90.06 100 PRO A N 1
ATOM 750 C CA . PRO A 1 100 ? 1.379 9.660 5.456 1.00 90.06 100 PRO A CA 1
ATOM 751 C C . PRO A 1 100 ? 0.628 10.029 6.741 1.00 90.06 100 PRO A C 1
ATOM 753 O O . PRO A 1 100 ? -0.349 10.780 6.699 1.00 90.06 100 PRO A O 1
ATOM 756 N N . LEU A 1 101 ? 1.085 9.509 7.881 1.00 86.62 101 LEU A N 1
ATOM 757 C CA . LEU A 1 101 ? 0.513 9.796 9.198 1.00 86.62 101 LEU A CA 1
ATOM 758 C C . LEU A 1 101 ? 0.614 11.285 9.538 1.00 86.62 101 LEU A C 1
ATOM 760 O O . LEU A 1 101 ? -0.345 11.879 10.026 1.00 86.62 101 LEU A O 1
ATOM 764 N N . LEU A 1 102 ? 1.773 11.889 9.265 1.00 81.94 102 LEU A N 1
ATOM 765 C CA . LEU A 1 102 ? 2.004 13.321 9.404 1.00 81.94 102 LEU A CA 1
ATOM 766 C C . LEU A 1 102 ? 2.661 13.863 8.126 1.00 81.94 102 LEU A C 1
ATOM 768 O O . LEU A 1 102 ? 3.516 13.196 7.550 1.00 81.94 102 LEU A O 1
ATOM 772 N N . PRO A 1 103 ? 2.333 15.092 7.690 1.00 73.06 103 PRO A N 1
ATOM 773 C CA . PRO A 1 103 ? 2.901 15.666 6.466 1.00 73.06 103 PRO A CA 1
ATOM 774 C C . PRO A 1 103 ? 4.425 15.862 6.490 1.00 73.06 103 PRO A C 1
ATOM 776 O O . PRO A 1 103 ? 5.047 15.960 5.439 1.00 73.06 103 PRO A O 1
ATOM 779 N N . TRP A 1 104 ? 5.018 15.980 7.681 1.00 70.25 104 TRP A N 1
ATOM 780 C CA . TRP A 1 104 ? 6.421 16.359 7.885 1.00 70.25 104 TRP A CA 1
ATOM 781 C C . TRP A 1 104 ? 7.298 15.227 8.432 1.00 70.25 104 TRP A C 1
ATOM 783 O O . TRP A 1 104 ? 8.493 15.441 8.625 1.00 70.25 104 TRP A O 1
ATOM 793 N N . ASN A 1 105 ? 6.740 14.043 8.715 1.00 69.38 105 ASN A N 1
ATOM 794 C CA . ASN A 1 105 ? 7.538 12.882 9.101 1.00 69.38 105 ASN A CA 1
ATOM 795 C C . ASN A 1 105 ? 7.001 11.582 8.488 1.00 69.38 105 ASN A C 1
ATOM 797 O O . ASN A 1 105 ? 5.801 11.389 8.327 1.00 69.38 105 ASN A O 1
ATOM 801 N N . ALA A 1 106 ? 7.921 10.683 8.147 1.00 69.44 106 ALA A N 1
ATOM 802 C CA . ALA A 1 106 ? 7.613 9.381 7.567 1.00 69.44 106 ALA A CA 1
ATOM 803 C C . ALA A 1 106 ? 7.537 8.283 8.644 1.00 69.44 106 ALA A C 1
ATOM 805 O O . ALA A 1 106 ? 7.974 7.165 8.411 1.00 69.44 106 ALA A O 1
ATOM 806 N N . ILE A 1 107 ? 7.019 8.592 9.845 1.00 84.06 107 ILE A N 1
ATOM 807 C CA . ILE A 1 107 ? 6.928 7.584 10.923 1.00 84.06 107 ILE A CA 1
ATOM 808 C C . ILE A 1 107 ? 6.062 6.413 10.471 1.00 84.06 107 ILE A C 1
ATOM 810 O O . ILE A 1 107 ? 6.432 5.260 10.661 1.00 84.06 107 ILE A O 1
ATOM 814 N N . ALA A 1 108 ? 4.912 6.725 9.878 1.00 88.81 108 ALA A N 1
ATOM 815 C CA . ALA A 1 108 ? 4.056 5.738 9.260 1.00 88.81 108 ALA A CA 1
ATOM 816 C C . ALA A 1 108 ? 3.384 6.322 8.015 1.00 88.81 108 ALA A C 1
ATOM 818 O O . ALA A 1 108 ? 3.056 7.509 7.969 1.00 88.81 108 ALA A O 1
ATOM 819 N N . SER A 1 109 ? 3.145 5.491 7.011 1.00 91.31 109 SER A N 1
ATOM 820 C CA . SER A 1 109 ? 2.300 5.813 5.865 1.00 91.31 109 SER A CA 1
ATOM 821 C C . SER A 1 109 ? 1.527 4.579 5.421 1.00 91.31 109 SER A C 1
ATOM 823 O O . SER A 1 109 ? 1.931 3.448 5.693 1.00 91.31 109 SER A O 1
ATOM 825 N N . AL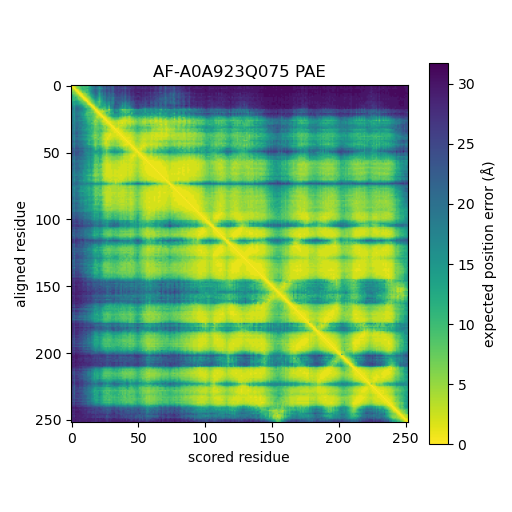A A 1 110 ? 0.394 4.799 4.765 1.00 93.44 110 ALA A N 1
ATOM 826 C CA . ALA A 1 110 ? -0.375 3.736 4.143 1.00 93.44 110 ALA A CA 1
ATOM 827 C C . ALA A 1 110 ? -0.518 4.017 2.653 1.00 93.44 110 ALA A C 1
ATOM 829 O O . ALA A 1 110 ? -0.929 5.102 2.245 1.00 93.44 110 ALA A O 1
ATOM 830 N N . SER A 1 111 ? -0.186 3.013 1.858 1.00 93.56 111 SER A N 1
ATOM 831 C CA . SER A 1 111 ? -0.235 3.027 0.408 1.00 93.56 111 SER A CA 1
ATOM 832 C C . SER A 1 111 ? -1.218 1.971 -0.071 1.00 93.56 111 SER A C 1
ATOM 834 O O . SER A 1 111 ? -1.114 0.800 0.283 1.00 93.56 111 SER A O 1
ATOM 836 N N . VAL A 1 112 ? -2.189 2.382 -0.875 1.00 94.75 112 VAL A N 1
ATOM 837 C CA . VAL A 1 112 ? -3.240 1.513 -1.403 1.00 94.75 112 VAL A CA 1
ATOM 838 C C . VAL A 1 112 ? -3.219 1.585 -2.915 1.00 94.75 112 VAL A C 1
ATOM 840 O O . VAL A 1 112 ? -3.405 2.657 -3.483 1.00 94.75 112 VAL A O 1
ATOM 843 N N . PHE A 1 113 ? -3.039 0.445 -3.566 1.00 93.31 113 PHE A N 1
ATOM 844 C CA . PHE A 1 113 ? -3.092 0.323 -5.015 1.00 93.31 113 PHE A CA 1
ATOM 845 C C . PHE A 1 113 ? -4.355 -0.432 -5.420 1.00 93.31 113 PHE A C 1
ATOM 847 O O . PHE A 1 113 ? -4.477 -1.632 -5.172 1.00 93.31 113 PHE A O 1
ATOM 854 N N . ASN A 1 114 ? -5.309 0.270 -6.033 1.00 90.50 114 ASN A N 1
ATOM 855 C CA . ASN A 1 114 ? -6.537 -0.346 -6.529 1.00 90.50 114 ASN A CA 1
ATOM 856 C C . ASN A 1 114 ? -6.323 -0.884 -7.950 1.00 90.50 114 ASN A C 1
ATOM 858 O O . ASN A 1 114 ? -5.973 -0.134 -8.861 1.00 90.50 114 ASN A O 1
ATOM 862 N N . ALA A 1 115 ? -6.572 -2.178 -8.156 1.00 80.50 115 ALA A N 1
ATOM 863 C CA . ALA A 1 115 ? -6.607 -2.749 -9.497 1.00 80.50 115 ALA A CA 1
ATOM 864 C C . ALA A 1 115 ? -7.906 -2.344 -10.223 1.00 80.50 115 ALA A C 1
ATOM 866 O O . ALA A 1 115 ? -8.979 -2.352 -9.626 1.00 80.50 115 ALA A O 1
ATOM 867 N N . ASP A 1 116 ? -7.838 -2.078 -11.532 1.00 71.50 116 ASP A N 1
ATOM 868 C CA . ASP A 1 116 ? -9.015 -1.747 -12.371 1.00 71.50 116 ASP A CA 1
ATOM 869 C C . ASP A 1 116 ? -9.967 -2.936 -12.604 1.00 71.50 116 ASP A C 1
ATOM 871 O O . ASP A 1 116 ? -10.947 -2.839 -13.344 1.00 71.50 116 ASP A O 1
ATOM 875 N N . ALA A 1 117 ? -9.675 -4.094 -12.017 1.00 67.75 117 ALA A N 1
ATOM 876 C CA . ALA A 1 117 ? -10.423 -5.309 -12.264 1.00 67.75 117 ALA A CA 1
ATOM 877 C C . ALA A 1 117 ? -11.650 -5.407 -11.347 1.00 67.75 117 ALA A C 1
ATOM 879 O O . ALA A 1 117 ? -11.552 -5.322 -10.126 1.00 67.75 117 ALA A O 1
ATOM 880 N N . PHE A 1 118 ? -12.813 -5.717 -11.933 1.00 72.88 118 PHE A N 1
ATOM 881 C CA . PHE A 1 118 ? -14.011 -6.124 -11.181 1.00 72.88 11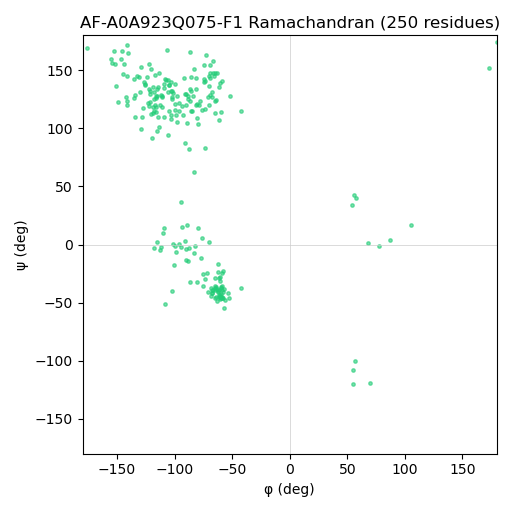8 PHE A CA 1
ATOM 882 C C . PHE A 1 118 ? -13.772 -7.363 -10.300 1.00 72.88 118 PHE A C 1
ATOM 884 O O . PHE A 1 118 ? -14.498 -7.590 -9.329 1.00 72.88 118 PHE A O 1
ATOM 891 N N . VAL A 1 119 ? -12.766 -8.160 -10.656 1.00 80.31 119 VAL A N 1
ATOM 892 C CA . VAL A 1 119 ? -12.330 -9.361 -9.950 1.00 80.31 119 VAL A CA 1
ATOM 893 C C . VAL A 1 119 ? -10.880 -9.125 -9.540 1.00 80.31 119 VAL A C 1
ATOM 895 O O . VAL A 1 119 ? -9.965 -9.319 -10.335 1.00 80.31 119 VAL A O 1
ATOM 898 N N . GLY A 1 120 ? -10.686 -8.593 -8.341 1.00 87.75 120 GLY A N 1
ATOM 899 C CA . GLY A 1 120 ? -9.382 -8.169 -7.850 1.00 87.75 120 GLY A CA 1
ATOM 900 C C . GLY A 1 120 ? -9.495 -7.438 -6.522 1.00 87.75 120 GLY A C 1
ATOM 901 O O . GLY A 1 120 ? -10.522 -6.829 -6.223 1.00 87.75 120 GLY A O 1
ATOM 902 N N . PHE A 1 121 ? -8.436 -7.522 -5.728 1.00 93.38 121 PHE A N 1
ATOM 903 C CA . PHE A 1 121 ? -8.323 -6.850 -4.442 1.00 93.38 121 PHE A CA 1
ATOM 904 C C . PHE A 1 121 ? -7.223 -5.792 -4.515 1.00 93.38 121 PHE A C 1
ATOM 906 O O . PHE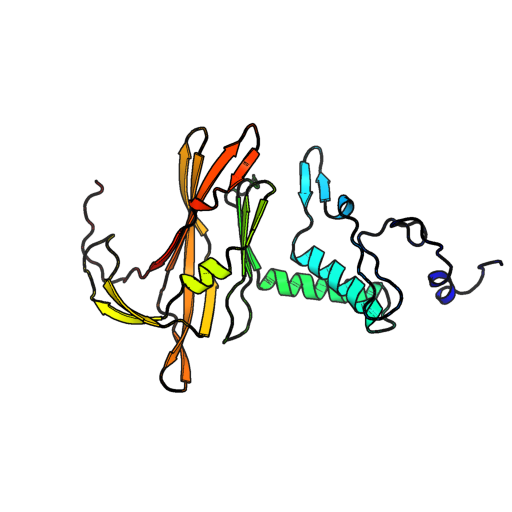 A 1 121 ? -6.251 -5.975 -5.257 1.00 93.38 121 PHE A O 1
ATOM 913 N N . PRO A 1 122 ? -7.362 -4.678 -3.783 1.00 94.00 122 PRO A N 1
ATOM 914 C CA . PRO A 1 122 ? -6.304 -3.700 -3.674 1.00 94.00 122 PRO A CA 1
ATOM 915 C C . PRO A 1 122 ? -5.095 -4.298 -2.963 1.00 94.00 122 PRO A C 1
ATOM 917 O O . PRO A 1 122 ? -5.231 -5.098 -2.036 1.00 94.00 122 PRO A O 1
ATOM 920 N N . GLN A 1 123 ? -3.915 -3.839 -3.363 1.00 94.81 123 GLN A N 1
ATOM 921 C CA . GLN A 1 123 ? -2.710 -4.055 -2.577 1.00 94.81 123 GLN A CA 1
ATOM 922 C C . GLN A 1 123 ? -2.626 -2.967 -1.515 1.00 94.81 123 GLN A C 1
ATOM 924 O O . GLN A 1 123 ? -2.747 -1.780 -1.828 1.00 94.81 123 GLN A O 1
ATOM 929 N N . VAL A 1 124 ? -2.450 -3.366 -0.262 1.00 95.62 124 VAL A N 1
ATOM 930 C CA . VAL A 1 124 ? -2.403 -2.459 0.883 1.00 95.62 124 VAL A CA 1
ATOM 931 C C . VAL A 1 124 ? -1.058 -2.636 1.566 1.00 95.62 124 VAL A C 1
ATOM 933 O O . VAL A 1 124 ? -0.773 -3.682 2.145 1.00 95.62 124 VAL A O 1
ATOM 936 N N . ILE A 1 125 ? -0.242 -1.594 1.488 1.00 95.25 125 ILE A N 1
ATOM 937 C CA . ILE A 1 125 ? 1.120 -1.561 2.004 1.00 95.25 125 ILE A CA 1
ATOM 938 C C . ILE A 1 125 ? 1.177 -0.520 3.115 1.00 95.25 125 ILE A C 1
ATOM 940 O O . ILE A 1 125 ? 0.780 0.631 2.927 1.00 95.25 125 ILE A O 1
ATOM 944 N N . LEU A 1 126 ? 1.683 -0.917 4.274 1.00 94.00 126 LEU A N 1
ATOM 945 C CA . LEU A 1 126 ? 2.040 -0.010 5.353 1.00 94.00 126 LEU A CA 1
ATOM 946 C C . LEU A 1 126 ? 3.548 0.213 5.311 1.00 94.00 126 LEU A C 1
ATOM 948 O O . LEU A 1 126 ? 4.312 -0.730 5.126 1.00 94.00 126 LEU A O 1
ATOM 952 N N . SER A 1 127 ? 3.983 1.448 5.507 1.00 91.12 127 SER A N 1
ATOM 953 C CA . SER A 1 127 ? 5.391 1.752 5.762 1.00 91.12 127 SER A CA 1
ATOM 954 C C . SER A 1 127 ? 5.500 2.317 7.164 1.00 91.12 127 SER A C 1
ATOM 956 O O . SER A 1 127 ? 4.752 3.237 7.487 1.00 91.12 127 SER A O 1
ATOM 958 N N . VAL A 1 128 ? 6.375 1.762 7.995 1.00 90.62 128 VAL A N 1
ATOM 959 C CA . VAL A 1 128 ? 6.580 2.166 9.391 1.00 90.62 128 VAL A CA 1
ATOM 960 C C . VAL A 1 128 ? 8.079 2.263 9.644 1.00 90.62 128 VAL A C 1
ATOM 962 O O . VAL A 1 128 ? 8.768 1.247 9.649 1.00 90.62 128 VAL A O 1
ATOM 965 N N . GLY A 1 129 ? 8.594 3.482 9.822 1.00 86.25 129 GLY A N 1
ATOM 966 C CA . GLY A 1 129 ? 10.037 3.719 9.780 1.00 86.25 129 GLY A CA 1
ATOM 967 C C . GLY A 1 129 ? 10.625 3.202 8.463 1.00 86.25 129 GLY A C 1
ATOM 968 O O . GLY A 1 129 ? 10.179 3.608 7.391 1.00 86.25 129 GLY A O 1
ATOM 969 N N . ASP A 1 130 ? 11.565 2.263 8.561 1.00 82.56 130 ASP A N 1
ATOM 970 C CA . ASP A 1 130 ? 12.204 1.611 7.408 1.00 82.56 130 ASP A CA 1
ATOM 971 C C . ASP A 1 130 ? 11.532 0.283 7.007 1.00 82.56 130 ASP A C 1
ATOM 973 O O . ASP A 1 130 ? 11.933 -0.362 6.036 1.00 82.56 130 ASP A O 1
ATOM 977 N N . GLU A 1 131 ? 10.507 -0.153 7.742 1.00 87.38 131 GLU A N 1
ATOM 978 C CA . GLU A 1 131 ? 9.793 -1.396 7.465 1.00 87.38 131 GLU A CA 1
ATOM 979 C C . GLU A 1 131 ? 8.675 -1.166 6.445 1.00 87.38 131 GLU A C 1
ATOM 981 O O . GLU A 1 131 ? 7.869 -0.240 6.563 1.00 87.38 131 GLU A O 1
ATOM 986 N N . VAL A 1 132 ? 8.593 -2.056 5.455 1.00 90.00 132 VAL A N 1
ATOM 987 C CA . VAL A 1 132 ? 7.491 -2.121 4.489 1.00 90.00 132 VAL A CA 1
ATOM 988 C C . VAL A 1 132 ? 6.721 -3.410 4.736 1.00 90.00 132 VAL A C 1
ATOM 990 O O . VAL A 1 132 ? 7.276 -4.504 4.653 1.00 90.00 132 VAL A O 1
ATOM 993 N N . ILE A 1 133 ? 5.436 -3.277 5.048 1.00 94.69 133 ILE A N 1
ATOM 994 C CA . ILE A 1 133 ? 4.560 -4.370 5.452 1.00 94.69 133 ILE A CA 1
ATOM 995 C C . ILE A 1 133 ? 3.420 -4.488 4.446 1.00 94.69 133 ILE A C 1
ATOM 997 O O . ILE A 1 133 ? 2.610 -3.575 4.297 1.00 94.69 133 ILE A O 1
ATOM 1001 N N . ASP A 1 134 ? 3.332 -5.635 3.779 1.00 95.44 134 ASP A N 1
ATOM 1002 C CA . ASP A 1 134 ? 2.194 -5.975 2.929 1.00 95.44 134 ASP A CA 1
ATOM 1003 C C . ASP A 1 134 ? 1.073 -6.595 3.780 1.00 95.44 134 ASP A C 1
ATOM 1005 O O . ASP A 1 134 ? 1.236 -7.670 4.360 1.00 95.44 134 ASP A O 1
ATOM 1009 N N . ILE A 1 135 ? -0.070 -5.910 3.862 1.00 96.56 135 ILE A N 1
ATOM 1010 C CA . ILE A 1 135 ? -1.269 -6.377 4.574 1.00 96.56 135 ILE A CA 1
ATOM 1011 C C . ILE A 1 135 ? -2.408 -6.754 3.617 1.00 96.56 135 ILE A C 1
ATOM 1013 O O . ILE A 1 135 ? -3.547 -6.936 4.051 1.00 96.56 135 ILE A O 1
ATOM 1017 N N . SER A 1 136 ? -2.127 -6.902 2.320 1.00 96.44 136 SER A N 1
ATOM 1018 C CA . SER A 1 136 ? -3.132 -7.180 1.284 1.00 96.44 136 SER A CA 1
ATOM 1019 C C . SER A 1 136 ? -3.909 -8.466 1.562 1.00 96.44 136 SER A C 1
ATOM 1021 O O . SER A 1 136 ? -5.131 -8.494 1.439 1.00 96.44 136 SER A O 1
ATOM 1023 N N . GLN A 1 137 ? -3.224 -9.520 2.018 1.00 95.25 137 GLN A N 1
ATOM 1024 C CA . GLN A 1 137 ? -3.872 -10.789 2.356 1.00 95.25 137 GLN A CA 1
ATOM 1025 C C . GLN A 1 137 ? -4.794 -10.660 3.577 1.00 95.25 137 GLN A C 1
ATOM 1027 O O . GLN A 1 137 ? -5.900 -11.201 3.578 1.00 95.25 137 GLN A O 1
ATOM 1032 N N . ALA A 1 138 ? -4.364 -9.929 4.609 1.00 96.06 138 ALA A N 1
ATOM 1033 C CA . ALA A 1 138 ? -5.197 -9.665 5.781 1.00 96.06 138 ALA A CA 1
ATOM 1034 C C . ALA A 1 138 ? -6.436 -8.844 5.395 1.00 96.06 138 ALA A C 1
ATOM 1036 O O . ALA A 1 138 ? -7.537 -9.101 5.879 1.00 96.06 138 ALA A O 1
ATOM 1037 N N . TYR A 1 139 ? -6.268 -7.893 4.475 1.00 96.00 139 TYR A N 1
ATOM 1038 C CA . TYR A 1 139 ? -7.364 -7.110 3.924 1.00 96.00 139 TYR A CA 1
ATOM 1039 C C . TYR A 1 139 ? -8.367 -7.986 3.162 1.00 96.00 139 TYR A C 1
ATOM 1041 O O . TYR A 1 139 ? -9.562 -7.904 3.442 1.00 96.00 139 TYR A O 1
ATOM 1049 N N . GLU A 1 140 ? -7.901 -8.855 2.259 1.00 94.81 140 GLU A N 1
ATOM 1050 C CA . GLU A 1 140 ? -8.752 -9.779 1.492 1.00 94.81 140 GLU A CA 1
ATOM 1051 C C . GLU A 1 140 ? -9.583 -10.690 2.409 1.00 94.81 140 GLU A C 1
ATOM 1053 O O . GLU A 1 140 ? -10.758 -10.940 2.147 1.00 94.81 140 GLU A O 1
ATOM 1058 N N . GLN A 1 141 ? -9.000 -11.137 3.523 1.00 93.94 141 GLN A N 1
ATOM 1059 C CA . GLN A 1 141 ? -9.687 -11.965 4.517 1.00 93.94 141 GLN A CA 1
ATOM 1060 C C . GLN A 1 141 ? -10.707 -11.186 5.360 1.00 93.94 141 GLN A C 1
ATOM 1062 O O . GLN A 1 141 ? -11.698 -11.764 5.808 1.00 93.94 141 GLN A O 1
ATOM 1067 N N . ALA A 1 142 ? -10.477 -9.891 5.586 1.00 93.56 142 ALA A N 1
ATOM 1068 C CA . ALA A 1 142 ? -11.359 -9.043 6.387 1.00 93.56 142 ALA A CA 1
ATOM 1069 C C . ALA A 1 142 ? -12.586 -8.549 5.601 1.00 93.56 142 ALA A C 1
ATOM 1071 O O . ALA A 1 142 ? -13.667 -8.345 6.173 1.00 93.56 142 ALA A O 1
ATOM 1072 N N . VAL A 1 143 ? -12.441 -8.340 4.289 1.00 92.81 143 VAL A N 1
ATOM 1073 C CA . VAL A 1 143 ? -13.540 -7.849 3.453 1.00 92.81 143 VAL A CA 1
ATOM 1074 C C . VAL A 1 143 ? -14.589 -8.916 3.184 1.00 92.81 143 VAL A C 1
ATOM 1076 O O . VAL A 1 143 ? -14.310 -10.082 2.915 1.00 92.81 143 VAL A O 1
ATOM 1079 N N . HIS A 1 144 ? -15.848 -8.499 3.223 1.00 91.06 144 HIS A N 1
ATOM 1080 C CA . HIS A 1 144 ? -16.968 -9.416 3.067 1.00 91.06 144 HIS A CA 1
ATOM 1081 C C . HIS A 1 144 ? -18.204 -8.746 2.462 1.00 91.06 144 HIS A C 1
ATOM 1083 O O . HIS A 1 144 ? -18.443 -7.543 2.573 1.00 91.06 144 HIS A O 1
ATOM 1089 N N . CYS A 1 145 ? -19.045 -9.556 1.836 1.00 86.94 145 CYS A N 1
ATOM 1090 C CA . CYS A 1 145 ? -20.377 -9.188 1.387 1.00 86.94 145 CYS A CA 1
ATOM 1091 C C . CYS A 1 145 ? -21.406 -9.618 2.433 1.00 86.94 145 CYS A C 1
ATOM 1093 O O . CYS A 1 145 ? -21.522 -10.802 2.747 1.00 86.94 145 CYS A O 1
ATOM 1095 N N . GLU A 1 146 ? -22.184 -8.669 2.944 1.00 79.94 146 GLU A N 1
ATOM 1096 C CA . GLU A 1 146 ? -23.319 -8.974 3.817 1.00 79.94 146 GLU A CA 1
ATOM 1097 C C . GLU A 1 146 ? -24.438 -9.665 3.029 1.00 79.94 146 GLU A C 1
ATOM 1099 O O . GLU A 1 146 ? -24.896 -9.163 1.997 1.00 79.94 146 GLU A O 1
ATOM 1104 N N . VAL A 1 147 ? -24.903 -10.804 3.543 1.00 72.19 147 VAL A N 1
ATOM 1105 C CA . VAL A 1 147 ? -26.087 -11.512 3.039 1.00 72.19 147 VAL A CA 1
ATOM 1106 C C . VAL A 1 147 ? -27.286 -11.245 3.948 1.00 72.19 147 VAL A C 1
ATOM 1108 O O . VAL A 1 147 ? -28.387 -11.018 3.450 1.00 72.19 147 VAL A O 1
ATOM 1111 N N . LEU A 1 148 ? -27.070 -11.217 5.268 1.00 71.94 148 LEU A N 1
ATOM 1112 C CA . LEU A 1 148 ? -28.101 -10.927 6.265 1.00 71.94 148 LEU A CA 1
ATOM 1113 C C . LEU A 1 148 ? -27.530 -10.089 7.416 1.00 71.94 148 LEU A C 1
ATOM 1115 O O . LEU A 1 148 ? -26.559 -10.497 8.056 1.00 71.94 148 LEU A O 1
ATOM 1119 N N . THR A 1 149 ? -28.174 -8.957 7.709 1.00 69.81 149 THR A N 1
ATOM 1120 C CA . THR A 1 149 ? -27.840 -8.080 8.839 1.00 69.81 149 THR A CA 1
ATOM 1121 C C . THR A 1 149 ? -29.041 -7.815 9.733 1.00 69.81 149 THR A C 1
ATOM 1123 O O . THR A 1 149 ? -30.151 -7.576 9.255 1.00 69.81 149 THR A O 1
ATOM 1126 N N . LEU A 1 150 ? -28.808 -7.840 11.046 1.00 74.31 150 LEU A N 1
ATOM 1127 C CA . LEU A 1 150 ? -29.754 -7.380 12.054 1.00 74.31 150 LEU A CA 1
ATOM 1128 C C . LEU A 1 150 ? -29.366 -5.961 12.504 1.00 74.31 150 LEU A C 1
ATOM 1130 O O . LEU A 1 150 ? -28.292 -5.781 13.087 1.00 74.31 150 LEU A O 1
ATOM 1134 N N . PRO A 1 151 ? -30.221 -4.954 12.257 1.00 74.19 151 PRO A N 1
ATOM 1135 C CA . PRO A 1 151 ? -29.937 -3.572 12.623 1.00 74.19 151 PRO A CA 1
ATOM 1136 C C . PRO A 1 151 ? -29.921 -3.386 14.147 1.00 74.19 151 PRO A C 1
ATOM 1138 O O . PRO A 1 151 ? -30.909 -3.692 14.814 1.00 74.19 151 PRO A O 1
ATOM 1141 N N . ILE A 1 152 ? -28.840 -2.821 14.699 1.00 76.75 152 ILE A N 1
ATOM 1142 C CA . ILE A 1 152 ? -28.784 -2.393 16.108 1.00 76.75 152 ILE A CA 1
ATOM 1143 C C . ILE A 1 152 ? -28.882 -0.860 16.153 1.00 76.75 152 ILE A C 1
ATOM 1145 O O . ILE A 1 152 ? -27.970 -0.180 15.687 1.00 76.75 152 ILE A O 1
ATOM 1149 N N . PRO A 1 153 ? -29.941 -0.261 16.731 1.00 76.75 153 PRO A N 1
ATOM 1150 C CA . PRO A 1 153 ? -30.198 1.183 16.629 1.00 76.75 153 PRO A CA 1
ATOM 1151 C C . PRO A 1 153 ? -29.312 2.083 17.509 1.00 76.75 153 PRO A C 1
ATOM 1153 O O . PRO A 1 153 ? -29.530 3.296 17.561 1.00 76.75 153 PRO A O 1
ATOM 1156 N N . ILE A 1 154 ? -28.319 1.516 18.195 1.00 75.00 154 ILE A N 1
ATOM 1157 C CA . ILE A 1 154 ? -27.505 2.178 19.219 1.00 75.00 154 ILE A CA 1
ATOM 1158 C C . ILE A 1 154 ? -26.070 2.362 18.703 1.00 75.00 154 ILE A C 1
ATOM 1160 O O . ILE A 1 154 ? -25.431 1.401 18.286 1.00 75.00 154 ILE A O 1
ATOM 1164 N N . LEU A 1 155 ? -25.539 3.585 18.756 1.00 69.25 155 LEU A N 1
ATOM 1165 C CA . LEU A 1 155 ? -24.125 3.886 18.502 1.00 69.25 155 LEU A CA 1
ATOM 1166 C C . LEU A 1 155 ? -23.287 3.715 19.783 1.00 69.25 155 LEU A C 1
ATOM 1168 O O . LEU A 1 155 ? -23.762 4.090 20.858 1.00 69.25 155 LEU A O 1
ATOM 1172 N N . PRO A 1 156 ? -22.031 3.236 19.685 1.00 68.62 156 PRO A N 1
ATOM 1173 C CA . PRO A 1 156 ? -21.276 2.915 18.464 1.00 68.62 156 PRO A CA 1
ATOM 1174 C C . PRO A 1 156 ? -21.387 1.442 18.023 1.00 68.62 156 PRO A C 1
ATOM 1176 O O . PRO A 1 156 ? -20.581 0.988 17.217 1.00 68.62 156 PRO A O 1
ATOM 1179 N N . ILE A 1 157 ? -22.349 0.684 18.555 1.00 72.94 157 ILE A N 1
ATOM 1180 C CA . ILE A 1 157 ? -22.436 -0.767 18.350 1.00 72.94 157 ILE A CA 1
ATOM 1181 C C . ILE A 1 157 ? -22.715 -1.060 16.863 1.00 72.94 157 ILE A C 1
ATOM 1183 O O . ILE A 1 157 ? -23.695 -0.529 16.331 1.00 72.94 157 ILE A O 1
ATOM 1187 N N . PRO A 1 158 ? -21.882 -1.858 16.163 1.00 71.50 158 PRO A N 1
ATOM 1188 C CA . PRO A 1 158 ? -22.124 -2.230 14.769 1.00 71.50 158 PRO A CA 1
ATOM 1189 C C . PRO A 1 158 ? -23.367 -3.123 14.635 1.00 71.50 158 PRO A C 1
ATOM 1191 O O . PRO A 1 158 ? -23.812 -3.734 15.603 1.00 71.50 158 PRO A O 1
ATOM 1194 N N . ASP A 1 159 ? -23.958 -3.170 13.439 1.00 73.00 159 ASP A N 1
ATOM 1195 C CA . ASP A 1 159 ? -25.067 -4.097 13.169 1.00 73.00 159 ASP A CA 1
ATOM 1196 C C . ASP A 1 159 ? -24.563 -5.549 13.225 1.00 73.00 159 ASP A C 1
ATOM 1198 O O . ASP A 1 159 ? -23.417 -5.831 12.872 1.00 73.00 159 ASP A O 1
ATOM 1202 N N . LEU A 1 160 ? -25.416 -6.480 13.660 1.00 73.88 160 LEU A N 1
ATOM 1203 C CA . LEU A 1 160 ? -25.052 -7.896 13.732 1.00 73.88 160 LEU A CA 1
ATOM 1204 C C . LEU A 1 160 ? -25.083 -8.506 12.330 1.00 73.88 160 LEU A C 1
ATOM 1206 O O . LEU A 1 160 ? -26.141 -8.609 11.704 1.00 73.88 160 LEU A O 1
ATOM 1210 N N . GLN A 1 161 ? -23.923 -8.939 11.850 1.00 70.75 161 GLN A N 1
ATOM 1211 C CA . GLN A 1 161 ? -23.772 -9.633 10.575 1.00 70.75 161 GLN A CA 1
ATOM 1212 C C . GLN A 1 161 ? -23.928 -11.136 10.802 1.00 70.75 161 GLN A C 1
ATOM 1214 O O . GLN A 1 161 ? -23.048 -11.788 11.354 1.00 70.75 161 GLN A O 1
ATOM 1219 N N . LEU A 1 162 ? -25.075 -11.688 10.409 1.00 67.06 162 LEU A N 1
ATOM 1220 C CA . LEU A 1 162 ? -25.401 -13.094 10.669 1.00 67.06 162 LEU A CA 1
ATOM 1221 C C . LEU A 1 162 ? -24.875 -14.033 9.585 1.00 67.06 162 LEU A C 1
ATOM 1223 O O . LEU A 1 162 ? -24.564 -15.187 9.863 1.00 67.06 162 LEU A O 1
ATOM 1227 N N . VAL A 1 163 ? -24.817 -13.552 8.342 1.00 73.69 163 VAL A N 1
ATOM 1228 C CA . VAL A 1 163 ? -24.331 -14.327 7.199 1.00 73.69 163 VAL A CA 1
ATOM 1229 C C . VAL A 1 163 ? -23.524 -13.414 6.292 1.00 73.69 163 VAL A C 1
ATOM 1231 O O . VAL A 1 163 ? -24.032 -12.400 5.797 1.00 73.69 163 VAL A O 1
ATOM 1234 N N . THR A 1 164 ? -22.279 -13.802 6.046 1.00 81.50 164 THR A N 1
ATOM 1235 C CA . THR A 1 164 ? -21.349 -13.112 5.155 1.00 81.50 164 THR A CA 1
ATOM 1236 C C . THR A 1 164 ? -20.869 -14.059 4.056 1.00 81.50 164 THR A C 1
ATOM 1238 O O . THR A 1 164 ? -20.920 -15.282 4.185 1.00 81.50 164 THR A O 1
ATOM 1241 N N . LYS A 1 165 ? -20.449 -13.493 2.925 1.00 86.56 165 LYS A N 1
ATOM 1242 C CA . LYS A 1 165 ? -19.835 -14.218 1.807 1.00 86.56 165 LYS A CA 1
ATOM 1243 C C . LYS A 1 165 ? -18.580 -13.475 1.363 1.00 86.56 165 LYS A C 1
ATOM 1245 O O . LYS A 1 165 ? -18.585 -12.247 1.359 1.00 86.56 165 LYS A O 1
ATOM 1250 N N . ALA A 1 166 ? -17.545 -14.198 0.944 1.00 89.12 166 ALA A N 1
ATOM 1251 C CA . ALA A 1 166 ? -16.366 -13.579 0.346 1.00 89.12 166 ALA A CA 1
ATOM 1252 C C . ALA A 1 166 ? -16.740 -12.812 -0.947 1.00 89.12 166 ALA A C 1
ATOM 1254 O O . ALA A 1 166 ? -17.530 -13.326 -1.757 1.00 89.12 166 ALA A O 1
ATOM 1255 N N . PRO A 1 167 ? -16.233 -11.584 -1.143 1.00 90.50 167 PRO A N 1
ATOM 1256 C CA . PRO A 1 167 ? -16.395 -10.848 -2.391 1.00 90.50 167 PRO A CA 1
ATOM 1257 C C . PRO A 1 167 ? -15.522 -11.465 -3.497 1.00 90.50 167 PRO A C 1
ATOM 1259 O O . PRO A 1 167 ? -14.600 -12.225 -3.226 1.00 90.50 167 PRO A O 1
ATOM 1262 N N . VAL A 1 168 ? -15.808 -11.130 -4.758 1.00 90.12 168 VAL A N 1
ATOM 1263 C CA . VAL A 1 168 ? -14.919 -11.457 -5.895 1.00 90.12 168 VAL A CA 1
ATOM 1264 C C . VAL A 1 168 ? -13.866 -10.386 -6.152 1.00 90.12 168 VAL A C 1
ATOM 1266 O O . VAL A 1 168 ? -12.923 -10.606 -6.903 1.00 90.12 168 VAL A O 1
ATOM 1269 N N . GLY A 1 169 ? -14.048 -9.219 -5.552 1.00 90.88 169 GLY A N 1
ATOM 1270 C CA . GLY A 1 169 ? -13.103 -8.124 -5.598 1.00 90.88 169 GLY A CA 1
ATOM 1271 C C . GLY A 1 169 ? -13.574 -6.975 -4.728 1.00 90.88 169 GLY A C 1
ATOM 1272 O O . GLY A 1 169 ? -14.724 -6.954 -4.271 1.00 90.88 169 GLY A O 1
ATOM 1273 N N . SER A 1 170 ? -12.702 -6.008 -4.507 1.00 92.38 170 SER A N 1
ATOM 1274 C CA . SER A 1 170 ? -13.031 -4.819 -3.739 1.00 92.38 170 SER A CA 1
ATOM 1275 C C . SER A 1 170 ? -12.186 -3.624 -4.159 1.00 92.38 170 SER A C 1
ATOM 1277 O O . SER A 1 170 ? -11.194 -3.749 -4.869 1.00 92.38 170 SER A O 1
ATOM 1279 N N . LEU A 1 171 ? -12.609 -2.447 -3.712 1.00 92.12 171 LEU A N 1
ATOM 1280 C CA . LEU A 1 171 ? -11.861 -1.203 -3.807 1.00 92.12 171 LEU A CA 1
ATOM 1281 C C . LEU A 1 171 ? -11.767 -0.585 -2.418 1.00 92.12 171 LEU A C 1
ATOM 1283 O O . LEU A 1 171 ? -12.749 -0.573 -1.666 1.00 92.12 171 LEU A O 1
ATOM 1287 N N . LEU A 1 172 ? -10.599 -0.036 -2.106 1.00 93.19 172 LEU A N 1
ATOM 1288 C CA . LEU A 1 172 ? -10.330 0.689 -0.874 1.00 93.19 172 LEU A CA 1
ATOM 1289 C C . LEU A 1 172 ? -10.011 2.145 -1.221 1.00 93.19 172 LEU A C 1
ATOM 1291 O O . LEU A 1 172 ? -9.065 2.435 -1.949 1.00 93.19 172 LEU A O 1
ATOM 1295 N N . HIS A 1 173 ? -10.823 3.073 -0.726 1.00 92.00 173 HIS A N 1
ATOM 1296 C CA . HIS A 1 173 ? -10.735 4.491 -1.089 1.00 92.00 173 HIS A CA 1
ATOM 1297 C C . HIS A 1 173 ? -11.103 5.401 0.087 1.00 92.00 173 HIS A C 1
ATOM 1299 O O . HIS A 1 173 ? -11.696 4.948 1.068 1.00 92.00 173 HIS A O 1
ATOM 1305 N N . ASN A 1 174 ? -10.798 6.698 -0.021 1.00 91.75 174 ASN A N 1
ATOM 1306 C CA . ASN A 1 174 ? -10.956 7.682 1.061 1.00 91.75 174 ASN A CA 1
ATOM 1307 C C . ASN A 1 174 ? -10.212 7.273 2.343 1.00 91.75 174 ASN A C 1
ATOM 1309 O O . ASN A 1 174 ? -10.751 7.361 3.448 1.00 91.75 174 ASN A O 1
ATOM 1313 N N . VAL A 1 175 ? -8.988 6.779 2.168 1.00 93.75 175 VAL A N 1
ATOM 1314 C CA . VAL A 1 175 ? -8.107 6.334 3.248 1.00 93.75 175 VAL A CA 1
ATOM 1315 C C . VAL A 1 175 ? -7.607 7.555 4.023 1.00 93.75 175 VAL A C 1
ATOM 1317 O O . VAL A 1 175 ? -7.104 8.501 3.421 1.00 93.75 175 VAL A O 1
ATOM 1320 N N . HIS A 1 176 ? -7.777 7.556 5.341 1.00 92.44 176 HIS A N 1
ATOM 1321 C CA . HIS A 1 176 ? -7.333 8.628 6.230 1.00 92.44 176 HIS A CA 1
ATOM 1322 C C . HIS A 1 176 ? -7.085 8.100 7.646 1.00 92.44 176 HIS A C 1
ATOM 1324 O O . HIS A 1 176 ? -7.663 7.100 8.064 1.00 92.44 176 HIS A O 1
ATOM 1330 N N . TRP A 1 177 ? -6.251 8.794 8.411 1.00 91.81 177 TRP A N 1
ATOM 1331 C CA . TRP A 1 177 ? -5.960 8.461 9.806 1.00 91.81 177 TRP A CA 1
ATOM 1332 C C . TRP A 1 177 ? -7.066 8.995 10.730 1.00 91.81 177 TRP A C 1
ATOM 1334 O O . TRP A 1 177 ? -7.484 10.142 10.583 1.00 91.81 177 TRP A O 1
ATOM 1344 N N . GLU A 1 178 ? -7.561 8.184 11.672 1.00 86.50 178 GLU A N 1
ATOM 1345 C CA . GLU A 1 178 ? -8.628 8.594 12.606 1.00 86.50 178 GLU A CA 1
ATOM 1346 C C . GLU A 1 178 ? -8.119 8.789 14.036 1.00 86.50 178 GLU A C 1
ATOM 1348 O O . GLU A 1 178 ? -8.408 9.804 14.671 1.00 86.50 178 GLU A O 1
ATOM 1353 N N . LYS A 1 179 ? -7.407 7.800 14.583 1.00 72.00 179 LYS A N 1
ATOM 1354 C CA . LYS A 1 179 ? -7.016 7.790 15.996 1.00 72.00 179 LYS A CA 1
ATOM 1355 C C . LYS A 1 179 ? -5.539 7.503 16.130 1.00 72.00 179 LYS A C 1
ATOM 1357 O O . LYS A 1 179 ? -5.035 6.532 15.575 1.00 72.00 179 LYS A O 1
ATOM 1362 N N . ILE A 1 180 ? -4.895 8.337 16.931 1.00 80.38 180 ILE A N 1
ATOM 1363 C CA . ILE A 1 180 ? -3.502 8.197 17.316 1.00 80.38 180 ILE A CA 1
ATOM 1364 C C . ILE A 1 180 ? -3.489 8.284 18.837 1.00 80.38 180 ILE A C 1
ATOM 1366 O O . ILE A 1 180 ? -3.818 9.326 19.404 1.00 80.38 180 ILE A O 1
ATOM 1370 N N . LYS A 1 181 ? -3.208 7.168 19.511 1.00 80.06 181 LYS A N 1
ATOM 1371 C CA . LYS A 1 181 ? -2.944 7.184 20.953 1.00 80.06 181 LYS A CA 1
ATOM 1372 C C . LYS A 1 181 ? -1.453 7.052 21.143 1.00 80.06 181 LYS A C 1
ATOM 1374 O O . LYS A 1 181 ? -0.901 5.977 20.921 1.00 80.06 181 LYS A O 1
ATOM 1379 N N . ASP A 1 182 ? -0.857 8.156 21.552 1.00 78.06 182 ASP A N 1
ATOM 1380 C CA . ASP A 1 182 ? 0.560 8.245 21.835 1.00 78.06 182 ASP A CA 1
ATOM 1381 C C . ASP A 1 182 ? 0.821 7.903 23.308 1.00 78.06 182 ASP A C 1
ATOM 1383 O O . ASP A 1 182 ? 0.148 8.401 24.218 1.00 78.06 182 ASP A O 1
ATOM 1387 N N . ARG A 1 183 ? 1.763 6.996 23.533 1.00 80.81 183 ARG A N 1
ATOM 1388 C CA . ARG A 1 183 ? 2.442 6.760 24.807 1.00 80.81 183 ARG A CA 1
ATOM 1389 C C . ARG A 1 183 ? 3.932 6.774 24.493 1.00 80.81 183 ARG A C 1
ATOM 1391 O O . ARG A 1 183 ? 4.297 6.372 23.396 1.00 80.81 183 ARG A O 1
ATOM 1398 N N . GLU A 1 184 ? 4.764 7.130 25.471 1.00 77.75 184 GLU A N 1
ATOM 1399 C CA . GLU A 1 184 ? 6.210 7.364 25.283 1.00 77.75 184 GLU A CA 1
ATOM 1400 C C . GLU A 1 184 ? 6.927 6.330 24.387 1.00 77.75 184 GLU A C 1
ATOM 1402 O O . GLU A 1 184 ? 7.745 6.727 23.557 1.00 77.75 184 GLU A O 1
ATOM 1407 N N . ASP A 1 185 ? 6.549 5.047 24.468 1.00 86.12 185 ASP A N 1
ATOM 1408 C CA . ASP A 1 185 ? 7.163 3.960 23.688 1.00 86.12 185 ASP A CA 1
ATOM 1409 C C . ASP A 1 185 ? 6.215 3.236 22.711 1.00 86.12 185 ASP A C 1
ATOM 1411 O O . ASP A 1 185 ? 6.634 2.315 22.004 1.00 86.12 185 ASP A O 1
ATOM 1415 N N . VAL A 1 186 ? 4.925 3.590 22.676 1.00 89.50 186 VAL A N 1
ATOM 1416 C CA . VAL A 1 186 ? 3.918 2.883 21.864 1.00 89.50 186 VAL A CA 1
ATOM 1417 C C . VAL A 1 186 ? 2.934 3.861 21.243 1.00 89.50 186 VAL A C 1
ATOM 1419 O O . VAL A 1 186 ? 2.146 4.502 21.939 1.00 89.50 186 VAL A O 1
ATOM 1422 N N . LEU A 1 187 ? 2.895 3.858 19.918 1.00 90.06 187 LEU A N 1
ATOM 1423 C CA . LEU A 1 187 ? 1.948 4.605 19.115 1.00 90.06 187 LEU A CA 1
ATOM 1424 C C . LEU A 1 187 ? 0.874 3.655 18.580 1.00 90.06 187 LEU A C 1
ATOM 1426 O O . LEU A 1 187 ? 1.148 2.801 17.741 1.00 90.06 187 LEU A O 1
ATOM 1430 N N . LYS A 1 188 ? -0.365 3.798 19.055 1.00 92.50 188 LYS A N 1
ATOM 1431 C CA . LYS A 1 188 ? -1.505 3.063 18.484 1.00 92.50 188 LYS A CA 1
ATOM 1432 C C . LYS A 1 188 ? -2.119 3.888 17.374 1.00 92.50 188 LYS A C 1
ATOM 1434 O O . LYS A 1 188 ? -2.600 4.992 17.648 1.00 92.50 188 LYS A O 1
ATOM 1439 N N . VAL A 1 189 ? -2.146 3.351 16.164 1.00 92.44 189 VAL A N 1
ATOM 1440 C CA . VAL A 1 189 ? -2.670 4.043 14.988 1.00 92.44 189 VAL A CA 1
ATOM 1441 C C . VAL A 1 189 ? -3.876 3.311 14.414 1.00 92.44 189 VAL A C 1
ATOM 1443 O O . VAL A 1 189 ? -3.982 2.087 14.467 1.00 92.44 189 VAL A O 1
ATOM 1446 N N . SER A 1 190 ? -4.814 4.088 13.883 1.00 93.81 190 SER A N 1
ATOM 1447 C CA . SER A 1 190 ? -6.013 3.585 13.221 1.00 93.81 190 SER A CA 1
ATOM 1448 C C . SER A 1 190 ? -6.246 4.357 11.932 1.00 93.81 190 SER A C 1
ATOM 1450 O O . SER A 1 190 ? -6.322 5.591 11.934 1.00 93.81 190 SER A O 1
ATOM 1452 N N . ILE A 1 191 ? -6.369 3.613 10.839 1.00 94.31 191 ILE A N 1
ATOM 1453 C CA . ILE A 1 191 ? -6.731 4.109 9.518 1.00 94.31 191 ILE A CA 1
ATOM 1454 C C . ILE A 1 191 ? -8.194 3.767 9.278 1.00 94.31 191 ILE A C 1
ATOM 1456 O O . ILE A 1 191 ? -8.614 2.622 9.449 1.00 94.31 191 ILE A O 1
ATOM 1460 N N . ARG A 1 192 ? -8.959 4.751 8.813 1.00 94.31 192 ARG A N 1
ATOM 1461 C CA . ARG A 1 192 ? -10.289 4.539 8.261 1.00 94.31 192 ARG A CA 1
ATOM 1462 C C . ARG A 1 192 ? -10.293 4.703 6.761 1.00 94.31 192 ARG A C 1
ATOM 1464 O O . ARG A 1 192 ? -9.678 5.606 6.201 1.00 94.31 192 ARG A O 1
ATOM 1471 N N . ALA A 1 193 ? -11.067 3.852 6.114 1.00 94.56 193 ALA A N 1
ATOM 1472 C CA . ALA A 1 193 ? -11.304 3.929 4.688 1.00 94.56 193 ALA A CA 1
ATOM 1473 C C . ALA A 1 193 ? -12.722 3.468 4.365 1.00 94.56 193 ALA A C 1
ATOM 1475 O O . ALA A 1 193 ? -13.360 2.761 5.145 1.00 94.56 193 ALA A O 1
ATOM 1476 N N . ASN A 1 194 ? -13.218 3.857 3.199 1.00 93.19 194 ASN A N 1
ATOM 1477 C CA . ASN A 1 194 ? -14.444 3.301 2.653 1.00 93.19 194 ASN A CA 1
ATOM 1478 C C . ASN A 1 194 ? -14.095 2.102 1.760 1.00 93.19 194 ASN A C 1
ATOM 1480 O O . ASN A 1 194 ? -13.104 2.138 1.027 1.00 93.19 194 ASN A O 1
ATOM 1484 N N . VAL A 1 195 ? -14.945 1.079 1.786 1.00 92.12 195 VAL A N 1
ATOM 1485 C CA . VAL A 1 195 ? -14.790 -0.149 1.003 1.00 92.12 195 VAL A CA 1
ATOM 1486 C C . VAL A 1 195 ? -15.963 -0.303 0.045 1.00 92.12 195 VAL A C 1
ATOM 1488 O O . VAL A 1 195 ? -17.126 -0.217 0.445 1.00 92.12 195 VAL A O 1
ATOM 1491 N N . SER A 1 196 ? -15.659 -0.574 -1.219 1.00 90.75 196 SER A N 1
ATOM 1492 C CA . SER A 1 196 ? -16.649 -0.984 -2.214 1.00 90.75 196 SER A CA 1
ATOM 1493 C C . SER A 1 196 ? -16.402 -2.440 -2.588 1.00 90.75 196 SER A C 1
ATOM 1495 O O . SER A 1 196 ? -15.337 -2.754 -3.101 1.00 90.75 196 SER A O 1
ATOM 1497 N N . ASN A 1 197 ? -17.370 -3.325 -2.339 1.00 89.75 197 ASN A N 1
ATOM 1498 C CA . ASN A 1 197 ? -17.226 -4.764 -2.581 1.00 89.75 197 ASN A CA 1
ATOM 1499 C C . ASN A 1 197 ? -17.992 -5.202 -3.834 1.00 89.75 197 ASN A C 1
ATOM 1501 O O . ASN A 1 197 ? -19.161 -4.849 -4.032 1.00 89.75 197 ASN A O 1
ATOM 1505 N N . ASN A 1 198 ? -17.352 -6.047 -4.637 1.00 88.38 198 ASN A N 1
ATOM 1506 C CA . ASN A 1 198 ? -17.961 -6.741 -5.762 1.00 88.38 198 ASN A CA 1
ATOM 1507 C C . ASN A 1 198 ? -18.467 -8.095 -5.284 1.00 88.38 198 ASN A C 1
ATOM 1509 O O . ASN A 1 198 ? -17.695 -8.986 -4.933 1.00 88.38 198 ASN A O 1
ATOM 1513 N N . CYS A 1 199 ? -19.787 -8.252 -5.256 1.00 85.25 199 CYS A N 1
ATOM 1514 C CA . CYS A 1 199 ? -20.433 -9.438 -4.712 1.00 85.25 199 CYS A CA 1
ATOM 1515 C C . CYS A 1 199 ? -21.108 -10.230 -5.836 1.00 85.25 199 CYS A C 1
ATOM 1517 O O . CYS A 1 199 ? -21.915 -9.685 -6.592 1.00 85.25 199 CYS A O 1
ATOM 1519 N N . LEU A 1 200 ? -20.826 -11.534 -5.911 1.00 80.12 200 LEU A N 1
ATOM 1520 C CA . LEU A 1 200 ? -21.559 -12.450 -6.788 1.00 80.12 200 LEU A CA 1
ATOM 1521 C C . LEU A 1 200 ? -22.947 -12.735 -6.219 1.00 80.12 200 LEU A C 1
ATOM 1523 O O . LEU A 1 200 ? -23.067 -13.368 -5.161 1.00 80.12 200 LEU A O 1
ATOM 1527 N N . TYR A 1 201 ? -23.984 -12.335 -6.954 1.00 70.50 201 TYR A N 1
ATOM 1528 C CA . TYR A 1 201 ? -25.371 -12.644 -6.629 1.00 70.50 201 TYR A CA 1
ATOM 1529 C C . TYR A 1 201 ? -26.005 -13.466 -7.750 1.00 70.50 201 TYR A C 1
ATOM 1531 O O . TYR A 1 201 ? -26.209 -12.977 -8.860 1.00 70.50 201 TYR A O 1
ATOM 1539 N N . LYS A 1 202 ? -26.341 -14.725 -7.444 1.00 72.88 202 LYS A N 1
ATOM 1540 C CA . LYS A 1 202 ? -26.696 -15.737 -8.451 1.00 72.88 202 LYS A CA 1
ATOM 1541 C C . LYS A 1 202 ? -25.565 -15.862 -9.488 1.00 72.88 202 LYS A C 1
ATOM 1543 O O . LYS A 1 202 ? -24.501 -16.342 -9.111 1.00 72.88 202 LYS A O 1
ATOM 1548 N N . ASN A 1 203 ? -25.774 -15.380 -10.716 1.00 62.50 203 ASN A N 1
ATOM 1549 C CA . ASN A 1 203 ? -24.817 -15.452 -11.828 1.00 62.50 203 ASN A CA 1
ATOM 1550 C C . ASN A 1 203 ? -24.303 -14.075 -12.292 1.00 62.50 203 ASN A C 1
ATOM 1552 O O . ASN A 1 203 ? -23.514 -14.025 -13.228 1.00 62.50 203 ASN A O 1
ATOM 1556 N N . ASP A 1 204 ? -24.717 -12.980 -11.642 1.00 57.59 204 ASP A N 1
ATOM 1557 C CA . ASP A 1 204 ? -24.268 -11.628 -11.986 1.00 57.59 204 ASP A CA 1
ATOM 1558 C C . ASP A 1 204 ? -23.340 -11.072 -10.900 1.00 57.59 204 ASP A C 1
ATOM 1560 O O . ASP A 1 204 ? -23.638 -11.129 -9.699 1.00 57.59 204 ASP A O 1
ATOM 1564 N N . VAL A 1 205 ? -22.224 -10.475 -11.325 1.00 58.12 205 VAL A N 1
ATOM 1565 C CA . VAL A 1 205 ? -21.401 -9.619 -10.465 1.00 58.12 205 VAL A CA 1
ATOM 1566 C C . VAL A 1 205 ? -22.078 -8.255 -10.423 1.00 58.12 205 VAL A C 1
ATOM 1568 O O . VAL A 1 205 ? -22.087 -7.528 -11.414 1.00 58.12 205 VAL A O 1
ATOM 1571 N N . LYS A 1 206 ? -22.674 -7.891 -9.284 1.00 61.84 206 LYS A N 1
ATOM 1572 C CA . LYS A 1 206 ? -23.181 -6.528 -9.085 1.00 61.84 206 LYS A CA 1
ATOM 1573 C C . LYS A 1 206 ? -22.215 -5.750 -8.209 1.00 61.84 206 LYS A C 1
ATOM 1575 O O . LYS A 1 206 ? -21.932 -6.158 -7.082 1.00 61.84 206 LYS A O 1
ATOM 1580 N N . PHE A 1 207 ? -21.776 -4.599 -8.715 1.00 56.66 207 PHE A N 1
ATOM 1581 C CA . PHE A 1 207 ? -21.091 -3.593 -7.914 1.00 56.66 207 PHE A CA 1
ATOM 1582 C C . PHE A 1 207 ? -22.083 -3.061 -6.878 1.00 56.66 207 PHE A C 1
ATOM 1584 O O . PHE A 1 207 ? -23.095 -2.447 -7.230 1.00 56.66 207 PHE A O 1
ATOM 1591 N N . ARG A 1 208 ? -21.842 -3.335 -5.596 1.00 59.78 208 ARG A N 1
ATOM 1592 C CA . ARG A 1 208 ? -22.642 -2.770 -4.511 1.00 59.78 208 ARG A CA 1
ATOM 1593 C C . ARG A 1 208 ? -21.771 -1.831 -3.695 1.00 59.78 208 ARG A C 1
ATOM 1595 O O . ARG A 1 208 ? -21.025 -2.252 -2.816 1.00 59.78 208 ARG A O 1
ATOM 1602 N N . ASN A 1 209 ? -21.941 -0.536 -3.948 1.00 58.16 209 ASN A N 1
ATOM 1603 C CA . ASN A 1 209 ? -21.427 0.503 -3.068 1.00 58.16 209 ASN A CA 1
ATOM 1604 C C . ASN A 1 209 ? -22.298 0.557 -1.800 1.00 58.16 209 ASN A C 1
ATOM 1606 O O . ASN A 1 209 ? -23.278 1.293 -1.718 1.00 58.16 209 ASN A O 1
ATOM 1610 N N . ASN A 1 210 ? -22.011 -0.324 -0.843 1.00 61.06 210 ASN A N 1
ATOM 1611 C CA . ASN A 1 210 ? -22.858 -0.557 0.330 1.00 61.06 210 ASN A CA 1
ATOM 1612 C C . ASN A 1 210 ? -22.528 0.349 1.531 1.00 61.06 210 ASN A C 1
ATOM 1614 O O . ASN A 1 210 ? -22.988 0.064 2.639 1.00 61.06 210 ASN A O 1
ATOM 1618 N N . ASN A 1 211 ? -21.794 1.452 1.333 1.00 71.88 211 ASN A N 1
ATOM 1619 C CA . ASN A 1 211 ? -21.294 2.320 2.410 1.00 71.88 211 ASN A CA 1
ATOM 1620 C C . ASN A 1 211 ? -20.486 1.547 3.472 1.00 71.88 211 ASN A C 1
ATOM 1622 O O . ASN A 1 211 ? -20.575 1.863 4.662 1.00 71.88 211 ASN A O 1
ATOM 1626 N N . PHE A 1 212 ? -19.748 0.509 3.064 1.00 85.62 212 PHE A N 1
ATOM 1627 C CA . PHE A 1 212 ? -18.853 -0.179 3.986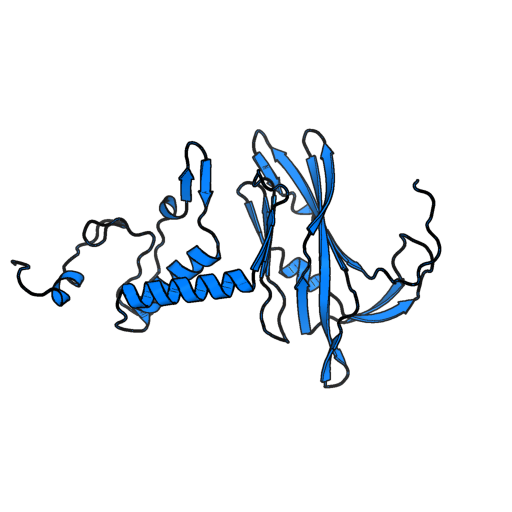 1.00 85.62 212 PHE A CA 1
ATOM 1628 C C . PHE A 1 212 ? -17.674 0.719 4.334 1.00 85.62 212 PHE A C 1
ATOM 1630 O O . PHE A 1 212 ? -17.183 1.494 3.510 1.00 85.62 212 PHE A O 1
ATOM 1637 N N . GLN A 1 213 ? -17.237 0.598 5.575 1.00 90.56 213 GLN A N 1
ATOM 1638 C CA . GLN A 1 213 ? -16.042 1.221 6.106 1.00 90.56 213 GLN A CA 1
ATOM 1639 C C . GLN A 1 213 ? -15.114 0.118 6.607 1.00 90.56 213 GLN A C 1
ATOM 1641 O O . GLN A 1 213 ? -15.574 -0.948 7.007 1.00 90.56 213 GLN A O 1
ATOM 1646 N N . MET A 1 214 ? -13.816 0.376 6.563 1.00 93.25 214 MET A N 1
ATOM 1647 C CA . MET A 1 214 ? -12.774 -0.478 7.119 1.00 93.25 214 MET A CA 1
ATOM 1648 C C . MET A 1 214 ? -12.030 0.313 8.188 1.00 93.25 214 MET A C 1
ATOM 1650 O O . MET A 1 214 ? -11.699 1.479 7.956 1.00 93.25 214 MET A O 1
ATOM 1654 N N . SER A 1 215 ? -11.774 -0.324 9.330 1.00 94.38 215 SER A N 1
ATOM 1655 C CA . SER A 1 215 ? -10.769 0.106 10.304 1.00 94.38 215 SER A CA 1
ATOM 1656 C C . SER A 1 215 ? -9.549 -0.787 10.137 1.00 94.38 215 SER A C 1
ATOM 1658 O O . SER A 1 215 ? -9.692 -2.007 10.147 1.00 94.38 215 SER A O 1
ATOM 1660 N N . ILE A 1 216 ? -8.373 -0.190 9.966 1.00 95.88 216 ILE A N 1
ATOM 1661 C CA . ILE A 1 216 ? -7.082 -0.882 10.009 1.00 95.88 216 ILE A CA 1
ATOM 1662 C C . ILE A 1 216 ? -6.354 -0.338 11.232 1.00 95.88 216 ILE A C 1
ATOM 1664 O O . ILE A 1 216 ? -5.966 0.830 11.256 1.00 95.88 216 ILE A O 1
ATOM 1668 N N . GLU A 1 217 ? -6.210 -1.163 12.260 1.00 95.38 217 GLU A N 1
ATOM 1669 C CA . GLU A 1 217 ? -5.585 -0.805 13.530 1.00 95.38 217 GLU A CA 1
ATOM 1670 C C . GLU A 1 217 ? -4.300 -1.597 13.715 1.00 95.38 217 GLU A C 1
ATOM 1672 O O . GLU A 1 217 ? -4.262 -2.802 13.466 1.00 95.38 217 GLU A O 1
ATOM 1677 N N . PHE A 1 218 ? -3.249 -0.918 14.156 1.00 95.38 218 PHE A N 1
ATOM 1678 C CA . PHE A 1 218 ? -1.985 -1.543 14.513 1.00 95.38 218 PHE A CA 1
ATOM 1679 C C . PHE A 1 218 ? -1.221 -0.669 15.508 1.00 95.38 218 PHE A C 1
ATOM 1681 O O . PHE A 1 218 ? -1.462 0.534 15.648 1.00 95.38 218 PHE A O 1
ATOM 1688 N N . ASP A 1 219 ? -0.298 -1.297 16.218 1.00 94.38 219 ASP A N 1
ATOM 1689 C CA . ASP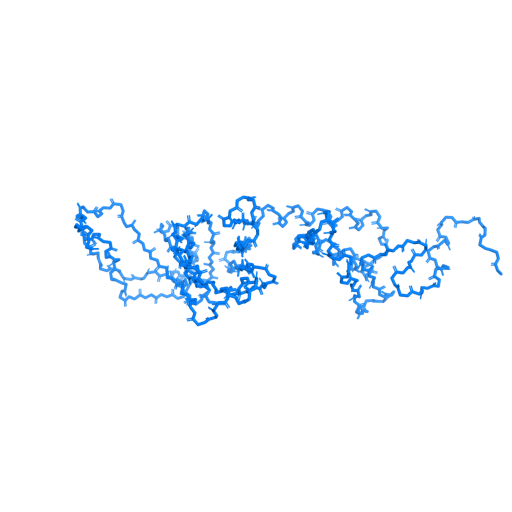 A 1 219 ? 0.609 -0.661 17.152 1.00 94.38 219 ASP A CA 1
ATOM 1690 C C . ASP A 1 219 ? 1.993 -0.530 16.502 1.00 94.38 219 ASP A C 1
ATOM 1692 O O . ASP A 1 219 ? 2.494 -1.435 15.829 1.00 94.38 219 ASP A O 1
ATOM 1696 N N . VAL A 1 220 ? 2.626 0.609 16.750 1.00 92.75 220 VAL A N 1
ATOM 1697 C CA . VAL A 1 220 ? 4.015 0.889 16.402 1.00 92.75 220 VAL A CA 1
ATOM 1698 C C . VAL A 1 220 ? 4.775 1.090 17.708 1.00 92.75 220 VAL A C 1
ATOM 1700 O O . VAL A 1 220 ? 4.365 1.886 18.555 1.00 92.75 220 VAL A O 1
ATOM 1703 N N . LYS A 1 221 ? 5.861 0.346 17.908 1.00 92.62 221 LYS A N 1
ATOM 1704 C CA . LYS A 1 221 ? 6.670 0.385 19.131 1.00 92.62 221 LYS A CA 1
ATOM 1705 C C . LYS A 1 221 ? 8.004 1.045 18.856 1.00 92.62 221 LYS A C 1
ATOM 1707 O O . LYS A 1 221 ? 8.645 0.763 17.845 1.00 92.62 221 LYS A O 1
ATOM 1712 N N . LYS A 1 222 ? 8.445 1.889 19.777 1.00 89.12 222 LYS A N 1
ATOM 1713 C CA . LYS A 1 222 ? 9.778 2.471 19.719 1.00 89.12 222 LYS A CA 1
ATOM 1714 C C . LYS A 1 222 ? 10.785 1.472 20.284 1.00 89.12 222 LYS A C 1
ATOM 1716 O O . LYS A 1 222 ? 10.659 1.045 21.427 1.00 89.12 222 LYS A O 1
ATOM 1721 N N . THR A 1 223 ? 11.758 1.074 19.474 1.00 87.25 223 THR A N 1
ATOM 1722 C CA . THR A 1 223 ? 12.901 0.257 19.901 1.00 87.25 223 THR A CA 1
ATOM 1723 C C . THR A 1 223 ? 14.151 1.099 19.698 1.00 87.25 223 THR A C 1
ATOM 1725 O O . THR A 1 223 ? 14.464 1.472 18.569 1.00 87.25 223 THR A O 1
ATOM 1728 N N . ASP A 1 224 ? 14.823 1.453 20.792 1.00 84.88 224 ASP A N 1
ATOM 1729 C CA . ASP A 1 224 ? 15.936 2.407 20.819 1.00 84.88 224 ASP A CA 1
ATOM 1730 C C . ASP A 1 224 ? 15.547 3.785 20.239 1.00 84.88 224 ASP A C 1
ATOM 1732 O O . ASP A 1 224 ? 14.897 4.600 20.904 1.00 84.88 224 ASP A O 1
ATOM 1736 N N . THR A 1 225 ? 15.917 4.053 18.985 1.00 81.38 225 THR A N 1
ATOM 1737 C CA . THR A 1 225 ? 15.615 5.292 18.250 1.00 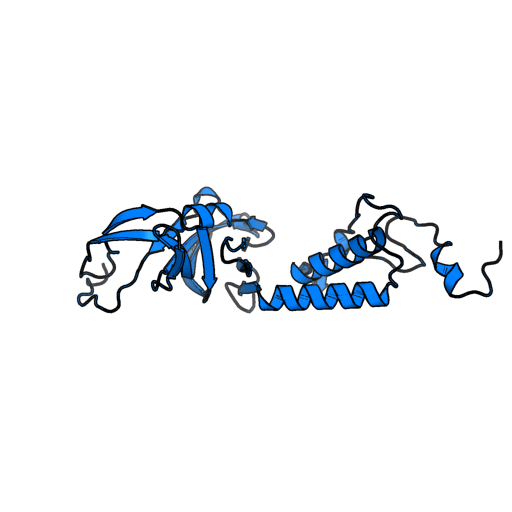81.38 225 THR A CA 1
ATOM 1738 C C . THR A 1 225 ? 14.663 5.089 17.074 1.00 81.38 225 THR A C 1
ATOM 1740 O O . THR A 1 225 ? 14.256 6.071 16.457 1.00 81.38 225 THR A O 1
ATOM 1743 N N . GLU A 1 226 ? 14.292 3.847 16.770 1.00 85.31 226 GLU A N 1
ATOM 1744 C CA . GLU A 1 226 ? 13.512 3.482 15.587 1.00 85.31 226 GLU A CA 1
ATOM 1745 C C . GLU A 1 226 ? 12.087 3.079 15.962 1.00 85.31 226 GLU A C 1
ATOM 1747 O O . GLU A 1 226 ? 11.838 2.423 16.977 1.00 85.31 226 GLU A O 1
ATOM 1752 N N . TRP A 1 227 ? 11.134 3.459 15.117 1.00 88.00 227 TRP A N 1
ATOM 1753 C CA . TRP A 1 227 ? 9.758 2.988 15.206 1.00 88.00 227 TRP A CA 1
ATOM 1754 C C . TRP A 1 227 ? 9.624 1.695 14.407 1.00 88.00 227 TRP A C 1
ATOM 1756 O O . TRP A 1 227 ? 9.962 1.673 13.228 1.00 88.00 227 TRP A O 1
ATOM 1766 N N . LYS A 1 228 ? 9.126 0.635 15.046 1.00 92.19 228 LYS A N 1
ATOM 1767 C CA . LYS A 1 228 ? 8.934 -0.686 14.435 1.00 92.19 228 LYS A CA 1
ATOM 1768 C C . LYS A 1 228 ? 7.492 -1.135 14.556 1.00 92.19 228 LYS A C 1
ATOM 1770 O O . LYS A 1 228 ? 6.823 -0.862 15.557 1.00 92.19 228 LYS A O 1
ATOM 1775 N N . TYR A 1 229 ? 7.007 -1.817 13.534 1.00 93.69 229 TYR A N 1
ATOM 1776 C CA . TYR A 1 229 ? 5.656 -2.352 13.509 1.00 93.69 229 TYR A CA 1
ATOM 1777 C C . TYR A 1 229 ? 5.536 -3.577 14.431 1.00 93.69 229 TYR A C 1
ATOM 1779 O O . TYR A 1 229 ? 6.448 -4.397 14.507 1.00 93.69 229 TYR A O 1
ATOM 1787 N N . ASP A 1 230 ? 4.415 -3.719 15.150 1.00 94.38 230 ASP A N 1
ATOM 1788 C CA . ASP A 1 230 ? 4.103 -4.932 15.922 1.00 94.38 230 ASP A CA 1
ATOM 1789 C C . ASP A 1 230 ? 3.157 -5.856 15.127 1.00 94.38 230 ASP A C 1
ATOM 1791 O O . ASP A 1 230 ? 1.951 -5.588 15.077 1.00 94.38 230 ASP A O 1
ATOM 1795 N N . PRO A 1 231 ? 3.635 -6.982 14.559 1.00 91.31 231 PRO A N 1
ATOM 1796 C CA . PRO A 1 231 ? 2.808 -7.863 13.731 1.00 91.31 231 PRO A CA 1
ATOM 1797 C C . PRO A 1 231 ? 1.604 -8.466 14.451 1.00 91.31 231 PRO A C 1
ATOM 1799 O O . PRO A 1 231 ? 0.591 -8.752 13.818 1.00 91.31 231 PRO A O 1
ATOM 1802 N N . ALA A 1 232 ? 1.686 -8.651 15.771 1.00 93.44 232 ALA A N 1
ATOM 1803 C CA . ALA A 1 232 ? 0.599 -9.237 16.553 1.00 93.44 232 ALA A CA 1
ATOM 1804 C C . ALA A 1 232 ? -0.550 -8.248 16.816 1.00 93.44 232 ALA A C 1
ATOM 1806 O O . ALA A 1 232 ? -1.613 -8.643 17.299 1.00 93.44 232 ALA A O 1
ATOM 1807 N N . SER A 1 233 ? -0.338 -6.962 16.533 1.00 94.88 233 SER A N 1
ATOM 1808 C CA . SER A 1 233 ? -1.296 -5.896 16.825 1.00 94.88 233 SER A CA 1
ATOM 1809 C C . SER A 1 233 ? -2.290 -5.622 15.694 1.00 94.88 233 SER A C 1
ATOM 1811 O O . SER A 1 233 ? -3.284 -4.935 15.934 1.00 94.88 233 SER A O 1
ATOM 1813 N N . LEU A 1 234 ? -2.039 -6.156 14.493 1.00 96.62 234 LEU A N 1
ATOM 1814 C CA . LEU A 1 234 ? -2.829 -5.870 13.302 1.00 96.62 234 LEU A CA 1
ATOM 1815 C C . LEU A 1 234 ? -4.264 -6.367 13.439 1.00 96.62 234 LEU A C 1
ATOM 1817 O O . LEU A 1 234 ? -4.516 -7.555 13.651 1.00 96.62 234 LEU A O 1
ATOM 1821 N N . LYS A 1 235 ? -5.212 -5.453 13.252 1.00 96.06 235 LYS A N 1
ATOM 1822 C CA . LYS A 1 235 ? -6.642 -5.744 13.209 1.00 96.06 235 LYS A CA 1
ATOM 1823 C C . LYS A 1 235 ? -7.275 -5.017 12.042 1.00 96.06 235 LYS A C 1
ATOM 1825 O O . LYS A 1 235 ? -7.085 -3.815 11.875 1.00 96.06 235 LYS A O 1
ATOM 1830 N N . LEU A 1 236 ? -8.015 -5.763 11.233 1.00 95.44 236 LEU A N 1
ATOM 1831 C CA . LEU A 1 236 ? -8.784 -5.226 10.123 1.00 95.44 236 LEU A CA 1
ATOM 1832 C C . LEU A 1 236 ? -10.239 -5.608 10.323 1.00 95.44 236 LEU A C 1
ATOM 1834 O O . LEU A 1 236 ? -10.572 -6.790 10.334 1.00 95.44 236 LEU A O 1
ATOM 1838 N N . ASP A 1 237 ? -11.092 -4.600 10.445 1.00 92.06 237 ASP A N 1
ATOM 1839 C CA . ASP A 1 237 ? -12.518 -4.789 10.667 1.00 92.06 237 ASP A CA 1
ATOM 1840 C C . ASP A 1 237 ? -13.315 -4.007 9.629 1.00 92.06 237 ASP A C 1
ATOM 1842 O O . ASP A 1 237 ? -13.271 -2.773 9.576 1.00 92.06 237 ASP A O 1
ATOM 1846 N N . GLN A 1 238 ? -14.088 -4.728 8.815 1.00 90.56 238 GLN A N 1
ATOM 1847 C CA . GLN A 1 238 ? -15.076 -4.121 7.933 1.00 90.56 238 GLN A CA 1
ATOM 1848 C C . GLN A 1 238 ? -16.403 -3.973 8.682 1.00 90.56 238 GLN A C 1
ATOM 1850 O O . GLN A 1 238 ? -16.952 -4.938 9.209 1.00 90.56 238 GLN A O 1
ATOM 1855 N N . PHE A 1 239 ? -16.968 -2.771 8.674 1.00 86.25 239 PHE A N 1
ATOM 1856 C CA . PHE A 1 239 ? -18.237 -2.463 9.323 1.00 86.25 239 PHE A CA 1
ATOM 1857 C C . PHE A 1 239 ? -19.075 -1.504 8.479 1.00 86.25 239 PHE A C 1
ATOM 1859 O O . PHE A 1 239 ? -18.641 -0.943 7.472 1.00 86.25 239 PHE A O 1
ATOM 1866 N N . LYS A 1 240 ? -20.318 -1.302 8.904 1.00 82.62 240 LYS A N 1
ATOM 1867 C CA . LYS A 1 240 ? -21.238 -0.343 8.304 1.00 82.62 240 LYS A CA 1
ATOM 1868 C C . LYS A 1 240 ? -21.689 0.636 9.369 1.00 82.62 240 LYS A C 1
ATOM 1870 O O . LYS A 1 240 ? -22.089 0.226 10.456 1.00 82.62 240 LYS A O 1
ATOM 1875 N N . THR A 1 241 ? -21.672 1.923 9.037 1.00 70.62 241 THR A N 1
ATOM 1876 C CA . THR A 1 241 ? -22.268 2.970 9.874 1.00 70.62 241 THR A CA 1
ATOM 1877 C C . THR A 1 241 ? -23.561 3.430 9.205 1.00 70.62 241 THR A C 1
ATOM 1879 O O . THR A 1 241 ? -23.524 4.260 8.292 1.00 70.62 241 THR A O 1
ATOM 1882 N N . PRO A 1 242 ? -24.729 2.879 9.575 1.00 67.38 242 PRO A N 1
ATOM 1883 C CA . PRO A 1 242 ? -25.976 3.257 8.939 1.00 67.38 242 PRO A CA 1
ATOM 1884 C C . PRO A 1 242 ? -26.362 4.684 9.325 1.00 67.38 242 PRO A C 1
ATOM 1886 O O . PRO A 1 242 ? -26.327 5.054 10.498 1.00 67.38 242 PRO A O 1
ATOM 1889 N N . ARG A 1 243 ? -26.806 5.475 8.341 1.00 63.38 243 ARG A N 1
ATOM 1890 C CA . ARG A 1 243 ? -27.259 6.862 8.561 1.00 63.38 243 ARG A CA 1
ATOM 1891 C C . ARG A 1 243 ? -28.482 6.979 9.485 1.00 63.38 243 ARG A C 1
ATOM 1893 O O . ARG A 1 243 ? -28.761 8.068 9.961 1.00 63.38 243 ARG A O 1
ATOM 1900 N N . TRP A 1 244 ? -29.209 5.885 9.721 1.00 65.44 244 TRP A N 1
ATOM 1901 C CA . TRP A 1 244 ? -30.447 5.859 10.505 1.00 65.44 244 TRP A CA 1
ATOM 1902 C C . TRP A 1 244 ? -30.245 5.582 12.005 1.00 65.44 244 TRP A C 1
ATOM 1904 O O . TRP A 1 244 ? -31.235 5.484 12.722 1.00 65.44 244 TRP A O 1
ATOM 1914 N N . LYS A 1 245 ? -29.011 5.445 12.518 1.00 70.88 245 LYS A N 1
ATOM 1915 C CA . LYS A 1 245 ? -28.802 5.234 13.963 1.00 70.88 245 LYS A CA 1
ATOM 1916 C C . LYS A 1 245 ? -29.133 6.509 14.751 1.00 70.88 245 LYS A C 1
ATOM 1918 O O . LYS A 1 245 ? -28.527 7.553 14.526 1.00 70.88 245 LYS A O 1
ATOM 1923 N N . LEU A 1 246 ? -30.102 6.407 15.663 1.00 72.12 246 LEU A N 1
ATOM 1924 C CA . LEU A 1 246 ? -30.739 7.549 16.340 1.00 72.12 246 LEU A CA 1
ATOM 1925 C C . LEU A 1 246 ? -30.206 7.813 17.757 1.00 72.12 246 LEU A C 1
ATOM 1927 O O . LEU A 1 246 ? -30.417 8.901 18.285 1.00 72.12 246 LEU A O 1
ATOM 1931 N N . ILE A 1 247 ? -29.529 6.845 18.387 1.00 71.56 247 ILE A N 1
ATOM 1932 C CA . ILE A 1 247 ? -29.158 6.922 19.810 1.00 71.56 247 ILE A CA 1
ATOM 1933 C C . ILE A 1 247 ? -27.638 6.818 19.959 1.00 71.56 247 ILE A C 1
ATOM 1935 O O . ILE A 1 247 ? -27.044 5.830 19.533 1.00 71.56 247 ILE A O 1
ATOM 1939 N N . ARG A 1 248 ? -27.006 7.821 20.585 1.00 69.38 248 ARG A N 1
ATOM 1940 C CA . ARG A 1 248 ? -25.605 7.762 21.038 1.00 69.38 248 ARG A CA 1
ATOM 1941 C C . ARG A 1 248 ? -25.566 7.422 22.521 1.00 69.38 248 ARG A C 1
ATOM 1943 O O . ARG A 1 248 ? -26.211 8.106 23.312 1.00 69.38 248 ARG A O 1
ATOM 1950 N N . LEU A 1 249 ? -24.799 6.401 22.893 1.00 70.81 249 LEU A N 1
ATOM 1951 C CA . LEU A 1 249 ? -24.469 6.180 24.298 1.00 70.81 249 LEU A CA 1
ATOM 1952 C C . LEU A 1 249 ? -23.533 7.299 24.792 1.00 70.81 249 LEU A C 1
ATOM 1954 O O . LEU A 1 249 ? -22.689 7.760 24.017 1.00 70.81 249 LEU A O 1
ATOM 1958 N N . PRO A 1 250 ? -23.679 7.763 26.046 1.00 64.44 250 PRO A N 1
ATOM 1959 C CA . PRO A 1 250 ? -22.727 8.692 26.642 1.00 64.44 250 PRO A CA 1
ATOM 1960 C C . PRO A 1 250 ? -21.326 8.064 26.660 1.00 64.44 250 PRO A C 1
ATOM 1962 O O . PRO A 1 250 ? -21.191 6.864 26.896 1.00 64.44 250 PRO A O 1
ATOM 1965 N N . ASN A 1 251 ? -20.300 8.874 26.381 1.00 57.81 251 ASN A N 1
ATOM 1966 C CA . ASN A 1 251 ? -18.905 8.432 26.420 1.00 57.81 251 ASN A CA 1
ATOM 1967 C C . ASN A 1 251 ? -18.586 7.930 27.841 1.00 57.81 251 ASN A C 1
ATOM 1969 O O . ASN A 1 251 ? -18.637 8.728 28.778 1.00 57.81 251 ASN A O 1
ATOM 1973 N N . MET A 1 252 ? -18.311 6.629 27.984 1.00 38.09 252 MET A N 1
ATOM 1974 C CA . MET A 1 252 ? -17.758 6.030 29.207 1.00 38.09 252 MET A CA 1
ATOM 1975 C C . MET A 1 252 ? -16.236 6.119 29.205 1.00 38.09 252 MET A C 1
ATOM 1977 O O . MET A 1 252 ? -15.645 5.947 28.112 1.00 38.09 252 MET A O 1
#

Mean predicted aligned error: 11.32 Å

Secondary structure (DSSP, 8-state):
----S-GGGSGGG----TTEETTEE-SEE--SSTTPPPEE-GGGGEEEETTEEEEPPHHHHHHHHHHHHHHHHS---HHHHHHHHHHHHHHHHHHEEEEEEETTEEEEEEEEE--S-SS---EEEEEETTEEEE-HHHHHHH--EEEEEE---EESPPPEEEEEE--SEEEEEEEEEEEEEEETTEEEEEEEEEEEEEEEETTEEEEEEEEEEEEEEEEEEEETTEEEE-GGG-EEEEEE--TT--EEPP--

Solvent-accessible surface area (backbone atoms only — not comparable to full-atom values): 14503 Å² total; per-residue (Å²): 136,84,93,74,93,55,86,86,61,58,80,83,68,52,83,66,56,95,56,35,57,80,88,38,82,43,51,58,50,53,45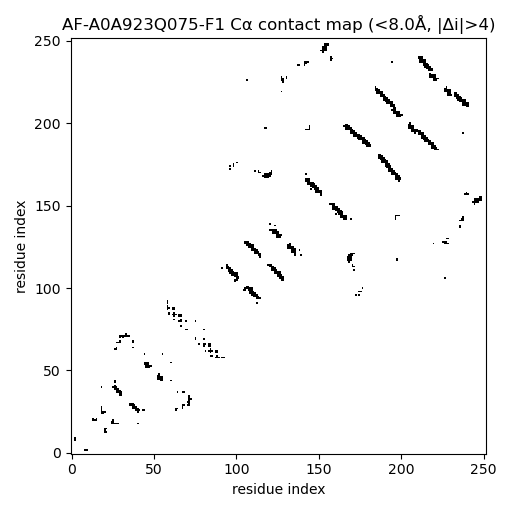,98,42,70,88,45,69,75,46,69,41,69,74,65,43,42,46,74,63,87,93,44,76,42,70,62,51,70,41,56,53,50,15,52,52,48,30,45,50,43,58,41,79,46,95,66,52,70,70,57,29,50,53,50,12,51,52,51,19,52,58,44,51,76,40,41,49,74,45,58,74,42,98,88,46,69,60,32,33,39,38,34,37,49,57,96,45,75,67,32,63,36,45,35,35,40,35,28,47,90,46,78,44,81,45,30,68,60,48,61,71,40,47,63,34,82,75,38,74,47,87,48,60,45,42,89,55,63,52,49,74,78,38,72,42,77,43,56,14,40,40,71,42,78,66,43,80,76,48,75,48,80,48,102,53,40,39,38,40,29,35,36,26,39,38,36,42,22,34,75,54,93,91,44,79,46,81,44,81,72,64,30,31,33,40,44,33,36,37,33,36,55,56,97,92,44,51,39,72,41,84,88,48,62,44,60,48,63,47,53,79,66,90,80,58,79,43,74,62,80,92,128

pLDDT: mean 80.43, std 15.13, range [31.33, 96.62]

Foldseek 3Di:
DDPDDDPVCQQVPFPDDPQQGPNDRHQWAFDQEAPTDIGGDPVVQWDDDDPDTDGNDPLLVQLSVQLRNVSHVDPDDSVRSNVVSVVSSVVQVVQKDKAAQDPPDNQKIWIWGDDPDLQEEIFIWMDGFNDIDTCRVVVQVQDWDQPDWADDLEPPDFIDRPDTDRFRYKDWAPKDWDDWDDDPFKTKTKIKTFMWTFHDDPHDGDGDSPRKMKIWIFMWGDDPNGTHTDPVGTDIHITHDDPNRDYYDPDD